Protein AF-A0AAV5BQ94-F1 (afdb_monomer)

Organism: NCBI:txid191504

Mean predicted aligned error: 10.49 Å

Radius of gyration: 22.06 Å; Cα contacts (8 Å, |Δi|>4): 270; chains: 1; bounding box: 49×46×62 Å

Foldseek 3Di:
DDDDVVVVVVVVVCVVVVVVCVVPPKDKWKKKWKWFQFPPPRAIATPDIGGPPDDCLVVVQVVLVVVLVVCVVCVVPDPDDSVPRDHGDSVVVVVVLVVVSVVCVPDDDDDDDDPVVVVVVRRHFDKAQLVPVVVLVVCLVCQQQKWKDFPDDDDDRIDGDPRSNVVSVCCVPPNVVVSVRIMITTDGHHDWDWDWDADPNDTDIDTDGDMDMDIDIDID

pLDDT: mean 77.03, std 14.94, range [36.28, 96.62]

Secondary structure (DSSP, 8-state):
-PPPHHHHHHHHHHHHHHHHHTTSS--EEEEEEEEEE-TTT--EEEEEEE-SS---HHHHHHHHHHHHHHHHHTTTT----GGGS----HHHHHHHHHHHHHHHTTS------SHHHHHHHTTBPPEE-TT-HHHHHHHHH-GGGEEEEES-SSSS--EEHHHHHHHHHHHHHH-TTTGGGEEEEEPP-PPPEEEEEEETTEEEEEEE---EEEEEEEE-

Nearest PDB structures (foldseek):
  5oes-assembly3_F  TM=7.779E-01  e=4.711E-17  Solanum tuberosum
  5oes-assembly1_A  TM=7.700E-01  e=1.443E-16  Solanum tuberosum
  3kak-assembly1_A  TM=6.779E-01  e=1.624E-16  Glycine max
  3kaj-assembly1_A  TM=6.962E-01  e=3.671E-14  Glycine max
  3kak-assembly1_B  TM=6.679E-01  e=4.073E-11  Glycine max

InterPro domains:
  IPR005615 Glutathione synthase [PF03917] (24-219)
  IPR005615 Glutathione synthase [PTHR11130] (108-220)
  IPR014709 Glutathione synthase, C-terminal, eukaryotic [G3DSA:3.30.1490.50] (127-191)

Sequence (220 aa):
MSFPKVYWDQALELAPLFNELVDRNTRLGLTRSDYMVDGTTDLLLQVELNTISTSSNGLACGISELHRILLRAHERDLDLDKASVVGNTAIAQHAEALATAWAEYNNQRFLENTTDVDKVRKCFAGLWSLEDDDILISAIESPELFVLKPQREGGGNNIYGDDLRKTLVRLHKDGRDERAAYILMQRIFPPASPCYLVREGTCTRHNAVSEFGIFGAYLR

Solvent-accessible surface area (backbone atoms only — not comparable to full-atom values): 12905 Å² total; per-residue (Å²): 133,80,83,60,64,72,59,53,53,53,51,60,68,45,49,63,56,54,60,59,46,71,76,42,80,74,46,78,43,53,30,28,40,29,28,34,47,23,58,86,76,74,41,61,28,46,76,50,72,40,70,63,87,58,72,59,40,60,56,50,29,52,51,36,52,50,52,48,50,51,51,63,76,36,50,93,80,42,100,63,67,80,78,76,62,63,88,54,58,51,43,58,52,50,51,47,49,52,51,48,45,62,58,41,78,75,54,91,82,80,89,86,78,74,76,58,56,65,61,55,60,72,25,58,49,59,73,43,64,64,83,42,62,70,60,46,49,51,39,50,76,48,19,76,55,34,34,39,35,49,89,68,84,73,88,89,67,68,34,49,32,71,60,30,24,55,49,49,57,48,36,70,76,77,26,72,84,59,38,78,51,39,38,41,30,55,49,77,57,48,65,66,42,84,42,77,49,75,54,96,91,43,78,46,81,46,73,44,66,72,75,50,71,46,74,45,70,49,74,61

Structure (mmCIF, N/CA/C/O backbone):
data_AF-A0AAV5BQ94-F1
#
_entry.id   AF-A0AAV5BQ94-F1
#
loop_
_atom_site.group_PDB
_atom_site.id
_atom_site.type_symbol
_atom_site.label_atom_id
_atom_site.label_alt_id
_atom_site.label_comp_id
_atom_site.label_asym_id
_atom_site.label_entity_id
_atom_site.label_seq_id
_atom_site.pdbx_PDB_ins_code
_atom_site.Cartn_x
_atom_site.Cartn_y
_atom_site.Cartn_z
_atom_site.occupancy
_atom_site.B_iso_or_equiv
_atom_site.auth_seq_id
_atom_site.auth_c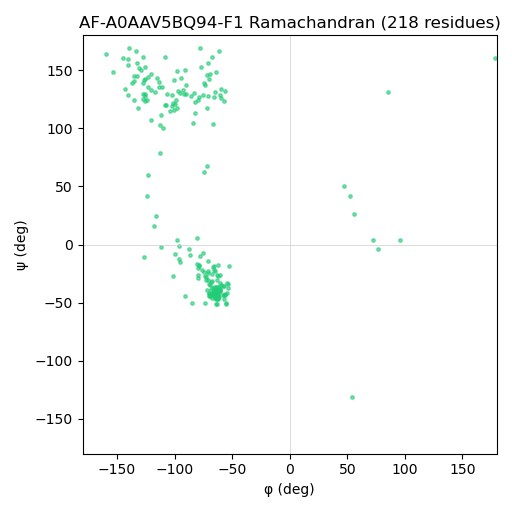omp_id
_atom_site.auth_asym_id
_atom_site.auth_atom_id
_atom_site.pdbx_PDB_model_num
ATOM 1 N N . MET A 1 1 ? 14.012 -23.328 18.266 1.00 46.44 1 MET A N 1
ATOM 2 C CA . MET A 1 1 ? 15.179 -22.689 18.914 1.00 46.44 1 MET A CA 1
ATOM 3 C C . MET A 1 1 ? 14.660 -21.556 19.778 1.00 46.44 1 MET A C 1
ATOM 5 O O . MET A 1 1 ? 13.896 -20.750 19.266 1.00 46.44 1 MET A O 1
ATOM 9 N N . SER A 1 2 ? 14.984 -21.532 21.072 1.00 51.66 2 SER A N 1
ATOM 10 C CA . SER A 1 2 ? 14.611 -20.423 21.958 1.00 51.66 2 SER A CA 1
ATOM 11 C C . SER A 1 2 ? 15.488 -19.210 21.668 1.00 51.66 2 SER A C 1
ATOM 13 O O . SER A 1 2 ? 16.697 -19.362 21.487 1.00 51.66 2 SER A O 1
ATOM 15 N N . PHE A 1 3 ? 14.898 -18.017 21.652 1.00 50.44 3 PHE A N 1
ATOM 16 C CA . PHE A 1 3 ? 15.658 -16.775 21.545 1.00 50.44 3 PHE A CA 1
ATOM 17 C C . PHE A 1 3 ? 16.630 -16.659 22.741 1.00 50.44 3 PHE A C 1
ATOM 19 O O . PHE A 1 3 ? 16.185 -16.836 23.881 1.00 50.44 3 PHE A O 1
ATOM 26 N N . PRO A 1 4 ? 17.943 -16.449 22.524 1.00 79.19 4 PRO A N 1
ATOM 27 C CA . PRO A 1 4 ? 18.927 -16.466 23.604 1.00 79.19 4 PRO A CA 1
ATOM 28 C C . PRO A 1 4 ? 18.645 -15.417 24.686 1.00 79.19 4 PRO A C 1
ATOM 30 O O . PRO A 1 4 ? 18.421 -14.247 24.384 1.00 79.19 4 PRO A O 1
ATOM 33 N N . LYS A 1 5 ? 18.716 -15.832 25.959 1.00 67.31 5 LYS A N 1
ATOM 34 C CA . LYS A 1 5 ? 18.421 -14.985 27.130 1.00 67.31 5 LYS A CA 1
ATOM 35 C C . LYS A 1 5 ? 19.239 -13.687 27.159 1.00 67.31 5 LYS A C 1
ATOM 37 O O . LYS A 1 5 ? 18.711 -12.658 27.550 1.00 67.31 5 LYS A O 1
ATOM 42 N N . VAL A 1 6 ? 20.478 -13.713 26.667 1.00 64.69 6 VAL A N 1
ATOM 43 C CA . VAL A 1 6 ? 21.354 -12.529 26.605 1.00 64.69 6 VAL A CA 1
ATOM 44 C C . VAL A 1 6 ? 20.737 -11.363 25.823 1.00 64.69 6 VAL A C 1
ATOM 46 O O . VAL A 1 6 ? 20.894 -10.214 26.215 1.00 64.69 6 VAL A O 1
ATOM 49 N N . TYR A 1 7 ? 19.982 -11.644 24.759 1.00 55.34 7 TYR A N 1
ATOM 50 C CA . TYR A 1 7 ? 19.318 -10.604 23.972 1.00 55.34 7 TYR A CA 1
ATOM 51 C C . TYR A 1 7 ? 18.026 -10.114 24.637 1.00 55.34 7 TYR A C 1
ATOM 53 O O . TYR A 1 7 ? 17.661 -8.952 24.481 1.00 55.34 7 TYR A O 1
ATOM 61 N N . TRP A 1 8 ? 17.354 -10.973 25.415 1.00 60.31 8 TRP A N 1
ATOM 62 C CA . TRP A 1 8 ? 16.240 -10.556 26.271 1.00 60.31 8 TRP A CA 1
ATOM 63 C C . TRP A 1 8 ? 16.708 -9.632 27.393 1.00 60.31 8 TRP A C 1
ATOM 65 O O . TRP A 1 8 ? 16.081 -8.606 27.629 1.00 60.31 8 TRP A O 1
ATOM 75 N N . ASP A 1 9 ? 17.825 -9.967 28.037 1.00 63.78 9 ASP A N 1
ATOM 76 C CA . ASP A 1 9 ? 18.407 -9.166 29.115 1.00 63.78 9 ASP A CA 1
ATOM 77 C C . ASP A 1 9 ? 18.808 -7.771 28.596 1.00 63.78 9 ASP A C 1
ATOM 79 O O . ASP A 1 9 ? 18.441 -6.763 29.192 1.00 63.78 9 ASP A O 1
ATOM 83 N N . GLN A 1 10 ? 19.425 -7.699 27.410 1.00 57.62 10 GLN A N 1
ATOM 84 C CA . GLN A 1 10 ? 19.737 -6.429 26.740 1.00 57.62 10 GLN A CA 1
ATOM 85 C C . GLN A 1 10 ? 18.486 -5.606 26.392 1.00 57.62 10 GLN A C 1
ATOM 87 O O . GLN A 1 10 ? 18.463 -4.396 26.604 1.00 57.62 10 GLN A O 1
ATOM 92 N N . ALA A 1 11 ? 17.428 -6.234 25.869 1.00 52.44 11 ALA A N 1
ATOM 93 C CA . ALA A 1 11 ? 16.186 -5.527 25.550 1.00 52.44 11 ALA A CA 1
ATOM 94 C C . ALA A 1 11 ? 15.502 -4.959 26.809 1.00 52.44 11 ALA A C 1
ATOM 96 O O . ALA A 1 11 ? 14.957 -3.855 26.771 1.00 52.44 11 ALA A O 1
ATOM 97 N N . LEU A 1 12 ? 15.562 -5.689 27.929 1.00 65.75 12 LEU A N 1
ATOM 98 C CA . LEU A 1 12 ? 15.016 -5.260 29.218 1.00 65.75 12 LEU A CA 1
ATOM 99 C C . LEU A 1 12 ? 15.816 -4.109 29.846 1.00 65.75 12 LEU A C 1
ATOM 101 O O . LEU A 1 12 ? 15.212 -3.237 30.464 1.00 65.75 12 LEU A O 1
ATOM 105 N N . GLU A 1 13 ? 17.136 -4.063 29.656 1.00 68.06 13 GLU A N 1
ATOM 106 C CA . GLU A 1 13 ? 17.983 -2.936 30.084 1.00 68.06 13 GLU A CA 1
ATOM 107 C C . GLU A 1 13 ? 17.714 -1.655 29.278 1.00 68.06 13 GLU A C 1
ATOM 109 O O . GLU A 1 13 ? 17.788 -0.551 29.817 1.00 68.06 13 GLU A O 1
ATOM 114 N N . LEU A 1 14 ? 17.357 -1.787 27.996 1.00 51.53 14 LEU A N 1
ATOM 115 C CA . LEU A 1 14 ? 17.031 -0.651 27.131 1.00 51.53 14 LEU A CA 1
ATOM 116 C C . LEU A 1 14 ? 15.608 -0.115 27.347 1.00 51.53 14 LEU A C 1
ATOM 118 O O . LEU A 1 14 ? 15.356 1.060 27.087 1.00 51.53 14 LEU A O 1
ATOM 122 N N . ALA A 1 15 ? 14.672 -0.944 27.815 1.00 51.75 15 ALA A N 1
ATOM 123 C CA . ALA A 1 15 ? 13.259 -0.575 27.923 1.00 51.75 15 ALA A CA 1
ATOM 124 C C . ALA A 1 15 ? 12.990 0.683 28.790 1.00 51.75 15 ALA A C 1
ATOM 126 O O . ALA A 1 15 ? 12.230 1.544 28.340 1.00 51.75 15 ALA A O 1
ATOM 127 N N . PRO A 1 16 ? 13.620 0.880 29.969 1.00 51.12 16 PRO A N 1
ATOM 128 C CA . PRO A 1 16 ? 13.473 2.115 30.745 1.00 51.12 16 PRO A CA 1
ATOM 129 C C . PRO A 1 16 ? 14.054 3.348 30.039 1.00 51.12 16 PRO A C 1
ATOM 131 O O . PRO A 1 16 ? 13.455 4.418 30.095 1.00 51.12 16 PRO A O 1
ATOM 134 N N . LEU A 1 17 ? 15.170 3.195 29.313 1.00 52.44 17 LEU A N 1
ATOM 135 C CA . LEU A 1 17 ? 15.789 4.277 28.536 1.00 52.44 17 LEU A CA 1
ATOM 136 C C . LEU A 1 17 ? 14.909 4.692 27.352 1.00 52.44 17 LEU A C 1
ATOM 138 O O . LEU A 1 17 ? 14.798 5.878 27.056 1.00 52.44 17 LEU A O 1
ATOM 142 N N . PHE A 1 18 ? 14.233 3.739 26.704 1.00 44.38 18 PHE A N 1
ATOM 143 C CA . PHE A 1 18 ? 13.222 4.038 25.688 1.00 44.38 18 PHE A CA 1
ATOM 144 C C . PHE A 1 18 ? 12.027 4.803 26.267 1.00 44.38 18 PHE A C 1
ATOM 146 O O . PHE A 1 18 ? 11.530 5.711 25.607 1.00 44.38 18 PHE A O 1
ATOM 153 N N . ASN A 1 19 ? 11.610 4.507 27.501 1.00 42.94 19 ASN A N 1
ATOM 154 C CA . ASN A 1 19 ? 10.544 5.253 28.175 1.00 42.94 19 ASN A CA 1
ATOM 155 C C . ASN A 1 19 ? 10.970 6.689 28.541 1.00 42.94 19 ASN A C 1
ATOM 157 O O . ASN A 1 19 ? 10.154 7.599 28.432 1.00 42.94 19 ASN A O 1
ATOM 161 N N . GLU A 1 20 ? 12.237 6.922 28.900 1.00 41.81 20 GLU A N 1
ATOM 162 C CA . GLU A 1 20 ? 12.797 8.276 29.084 1.00 41.81 20 GLU A CA 1
ATOM 163 C C . GLU A 1 20 ? 13.029 9.014 27.748 1.00 41.81 20 GLU A C 1
ATOM 165 O O . GLU A 1 20 ? 12.959 10.242 27.687 1.00 41.81 20 GLU A O 1
ATOM 170 N N . LEU A 1 21 ? 13.263 8.286 26.649 1.00 43.44 21 LEU A N 1
ATOM 171 C CA . LEU A 1 21 ? 13.358 8.841 25.292 1.00 43.44 21 LEU A CA 1
ATOM 172 C C . LEU A 1 21 ? 12.004 9.321 24.746 1.00 43.44 21 LEU A C 1
ATOM 174 O O . LEU A 1 21 ? 11.997 10.217 23.907 1.00 43.44 21 LEU A O 1
ATOM 178 N N . VAL A 1 22 ? 10.869 8.800 25.234 1.00 47.44 22 VAL A N 1
ATOM 179 C CA . VAL A 1 22 ? 9.521 9.308 24.883 1.00 47.44 22 VAL A CA 1
ATOM 180 C C . VAL A 1 22 ? 9.345 10.781 25.286 1.00 47.44 22 VAL A C 1
ATOM 182 O O . VAL A 1 22 ? 8.581 11.501 24.634 1.00 47.44 22 VAL A O 1
ATOM 185 N N . ASP A 1 23 ? 10.088 11.232 26.303 1.00 47.28 23 ASP A N 1
ATOM 186 C CA . ASP A 1 23 ? 10.104 12.613 26.804 1.00 47.28 23 ASP A CA 1
ATOM 187 C C . ASP A 1 23 ? 11.102 13.518 26.043 1.00 47.28 23 ASP A C 1
ATOM 189 O O . ASP A 1 23 ? 11.103 14.741 26.192 1.00 47.28 23 ASP A O 1
ATOM 193 N N . ARG A 1 24 ? 11.951 12.943 25.172 1.00 53.41 24 ARG A N 1
ATOM 194 C CA . ARG A 1 24 ? 12.828 13.705 24.270 1.00 53.41 24 ARG A CA 1
ATOM 195 C C . ARG A 1 24 ? 12.100 13.963 22.958 1.00 53.41 24 ARG A C 1
ATOM 197 O O . ARG A 1 24 ? 11.552 13.060 22.337 1.00 53.41 24 ARG A O 1
ATOM 204 N N . ASN A 1 25 ? 12.093 15.225 22.536 1.00 62.34 25 ASN A N 1
ATOM 205 C CA . ASN A 1 25 ? 11.216 15.659 21.456 1.00 62.34 25 ASN A CA 1
ATOM 206 C C . ASN A 1 25 ? 11.491 14.953 20.108 1.00 62.34 25 ASN A C 1
ATOM 208 O O . ASN A 1 25 ? 10.537 14.801 19.351 1.00 62.34 25 ASN A O 1
ATOM 212 N N . THR A 1 26 ? 12.713 14.473 19.824 1.00 62.41 26 THR A N 1
ATOM 213 C CA . THR A 1 26 ? 13.100 13.925 18.508 1.00 62.41 26 THR A CA 1
ATOM 214 C C . THR A 1 26 ? 12.478 12.548 18.197 1.00 62.41 26 THR A C 1
ATOM 216 O O . THR A 1 26 ? 12.766 11.552 18.859 1.00 62.41 26 THR A O 1
ATOM 219 N N . ARG A 1 27 ? 11.659 12.460 17.146 1.00 74.31 27 ARG A N 1
ATOM 220 C CA . ARG A 1 27 ? 10.931 11.285 16.648 1.00 74.31 27 ARG A CA 1
ATOM 221 C C . ARG A 1 27 ? 11.140 11.155 15.139 1.00 74.31 27 ARG A C 1
ATOM 223 O O . ARG A 1 27 ? 10.692 12.004 14.369 1.00 74.31 27 ARG A O 1
ATOM 230 N N . LEU A 1 28 ? 11.751 10.050 14.717 1.00 72.00 28 LEU A N 1
ATOM 231 C CA . LEU A 1 28 ? 11.814 9.633 13.315 1.00 72.00 28 LEU A CA 1
ATOM 232 C C . LEU A 1 28 ? 10.640 8.697 13.004 1.00 72.00 28 LEU A C 1
ATOM 234 O O . LEU A 1 28 ? 10.406 7.736 13.735 1.00 72.00 28 LEU A O 1
ATOM 238 N N . GLY A 1 29 ? 9.948 8.936 11.896 1.00 79.00 29 GLY A N 1
ATOM 239 C CA . GLY A 1 29 ? 9.031 7.976 11.295 1.00 79.00 29 GLY A CA 1
ATOM 240 C C . GLY A 1 29 ? 9.386 7.726 9.838 1.00 79.00 29 GLY A C 1
ATOM 241 O O . GLY A 1 29 ? 9.508 8.664 9.054 1.00 79.00 29 GLY A O 1
ATOM 242 N N . LEU A 1 30 ? 9.528 6.451 9.484 1.00 75.94 30 LEU A N 1
ATOM 243 C CA . LEU A 1 30 ? 9.645 5.981 8.106 1.00 75.94 30 LEU A CA 1
ATOM 244 C C . LEU A 1 30 ? 8.361 5.230 7.766 1.00 75.94 30 LEU A C 1
ATOM 246 O O . LEU A 1 30 ? 8.171 4.086 8.184 1.00 75.94 30 LEU A O 1
ATOM 250 N N . THR A 1 31 ? 7.461 5.892 7.056 1.00 85.00 31 THR A N 1
ATOM 251 C CA . THR A 1 31 ? 6.109 5.411 6.790 1.00 85.00 31 THR A CA 1
ATOM 252 C C . THR A 1 31 ? 5.940 4.993 5.335 1.00 85.00 31 THR A C 1
ATOM 254 O O . THR A 1 31 ? 6.723 5.351 4.452 1.00 85.00 31 THR A O 1
ATOM 257 N N . ARG A 1 32 ? 4.903 4.204 5.073 1.00 85.56 32 ARG A N 1
ATOM 258 C CA . ARG A 1 32 ? 4.397 3.964 3.728 1.00 85.56 32 ARG A CA 1
ATOM 259 C C . ARG A 1 32 ? 2.888 4.066 3.789 1.00 85.56 32 ARG A C 1
ATOM 261 O O . ARG A 1 32 ? 2.263 3.424 4.623 1.00 85.56 32 ARG A O 1
ATOM 268 N N . SER A 1 33 ? 2.326 4.937 2.972 1.00 84.44 33 SER A N 1
ATOM 269 C CA . SER A 1 33 ? 0.886 5.054 2.830 1.00 84.44 33 SER A CA 1
ATOM 270 C C . SER A 1 33 ? 0.487 4.365 1.543 1.00 84.44 33 SER A C 1
ATOM 272 O O . SER A 1 33 ? 0.929 4.788 0.475 1.00 84.44 33 SER A O 1
ATOM 274 N N . ASP A 1 34 ? -0.343 3.341 1.654 1.00 85.88 34 ASP A N 1
ATOM 275 C CA . ASP A 1 34 ? -0.759 2.523 0.526 1.00 85.88 34 ASP A CA 1
ATOM 276 C C . ASP A 1 34 ? -2.154 2.940 0.062 1.00 85.88 34 ASP A C 1
ATOM 278 O O . ASP A 1 34 ? -3.008 3.320 0.868 1.00 85.88 34 ASP A O 1
ATOM 282 N N . TYR A 1 35 ? -2.368 2.934 -1.252 1.00 87.31 35 TYR A N 1
ATOM 283 C CA . TYR A 1 35 ? -3.577 3.456 -1.874 1.00 87.31 35 TYR A CA 1
ATOM 284 C C . TYR A 1 35 ? -4.052 2.597 -3.046 1.00 87.31 35 TYR A C 1
ATOM 286 O O . TYR A 1 35 ? -3.264 1.968 -3.756 1.00 87.31 35 TYR A O 1
ATOM 294 N N . MET A 1 36 ? -5.355 2.669 -3.306 1.00 89.25 36 MET A N 1
ATOM 295 C CA . MET A 1 36 ? -6.001 2.165 -4.513 1.00 89.25 36 MET A CA 1
ATOM 296 C C . MET A 1 36 ? -6.881 3.255 -5.125 1.00 89.25 36 MET A C 1
ATOM 298 O O . MET A 1 36 ? -7.436 4.093 -4.416 1.00 89.25 36 MET A O 1
ATOM 302 N N . VAL A 1 37 ? -7.031 3.226 -6.448 1.00 86.56 37 VAL A N 1
ATOM 303 C CA . VAL A 1 37 ? -8.039 4.038 -7.143 1.00 86.56 37 VAL A CA 1
ATOM 304 C C . VAL A 1 37 ? -9.348 3.265 -7.148 1.00 86.56 37 VAL A C 1
ATOM 306 O O . VAL A 1 37 ? -9.359 2.106 -7.553 1.00 86.56 37 VAL A O 1
ATOM 309 N N . ASP A 1 38 ? -10.441 3.878 -6.710 1.00 85.31 38 ASP A N 1
ATOM 310 C CA . ASP A 1 38 ? -11.769 3.280 -6.817 1.00 85.31 38 ASP A CA 1
ATOM 311 C C . ASP A 1 38 ? -12.332 3.448 -8.234 1.00 85.31 38 ASP A C 1
ATOM 313 O O . ASP A 1 38 ? -12.460 4.562 -8.734 1.00 85.31 38 ASP A O 1
ATOM 317 N N . GLY A 1 39 ? -12.705 2.346 -8.887 1.00 84.44 39 GLY A N 1
ATOM 318 C CA . GLY A 1 39 ? -13.126 2.361 -10.289 1.00 84.44 39 GLY A CA 1
ATOM 319 C C . GLY A 1 39 ? -14.488 3.009 -10.550 1.00 84.44 39 GLY A C 1
ATOM 320 O O . GLY A 1 39 ? -14.801 3.296 -11.702 1.00 84.44 39 GLY A O 1
ATOM 321 N N . THR A 1 40 ? -15.303 3.232 -9.514 1.00 87.00 40 THR A N 1
ATOM 322 C CA . THR A 1 40 ? -16.622 3.871 -9.663 1.00 87.00 40 THR A CA 1
ATOM 323 C C . THR A 1 40 ? -16.524 5.379 -9.490 1.00 87.00 40 THR A C 1
ATOM 325 O O . THR A 1 40 ? -17.137 6.136 -10.239 1.00 87.00 40 THR A O 1
ATOM 328 N N . THR A 1 41 ? -15.775 5.814 -8.480 1.00 83.25 41 THR A N 1
ATOM 329 C CA . THR A 1 41 ? -15.673 7.226 -8.095 1.00 83.25 41 THR A CA 1
ATOM 330 C C . THR A 1 41 ? -14.459 7.934 -8.690 1.00 83.25 41 THR A C 1
ATOM 332 O O . THR A 1 41 ? -14.404 9.159 -8.635 1.00 83.25 41 THR A O 1
ATOM 335 N N . ASP A 1 42 ? -13.504 7.183 -9.250 1.00 82.25 42 ASP A N 1
ATOM 336 C CA . ASP A 1 42 ? -12.201 7.674 -9.722 1.00 82.25 42 ASP A CA 1
ATOM 337 C C . ASP A 1 42 ? -11.408 8.405 -8.620 1.00 82.25 42 ASP A C 1
ATOM 339 O O . ASP A 1 42 ? -10.589 9.292 -8.864 1.00 82.25 42 ASP A O 1
ATOM 343 N N . LEU A 1 43 ? -11.677 8.045 -7.360 1.00 81.44 43 LEU A N 1
ATOM 344 C CA . LEU A 1 43 ? -11.019 8.624 -6.199 1.00 81.44 43 LEU A CA 1
ATOM 345 C C . LEU A 1 43 ? -9.825 7.787 -5.774 1.00 81.44 43 LEU A C 1
ATOM 347 O O . LEU A 1 43 ? -9.860 6.555 -5.770 1.00 81.44 43 LEU A O 1
ATOM 351 N N . LEU A 1 44 ? -8.784 8.488 -5.334 1.00 79.81 44 LEU A N 1
ATOM 352 C CA . LEU A 1 44 ? -7.648 7.876 -4.680 1.00 79.81 44 LEU A CA 1
ATOM 353 C C . LEU A 1 44 ? -7.950 7.646 -3.198 1.00 79.81 44 LEU A C 1
ATOM 355 O O . LEU A 1 44 ? -8.052 8.606 -2.435 1.00 79.81 44 LEU A O 1
ATOM 359 N N . LEU A 1 45 ? -8.046 6.384 -2.790 1.00 75.56 45 LEU A N 1
ATOM 360 C CA . LEU A 1 45 ? -8.417 6.002 -1.434 1.00 75.56 45 LEU A CA 1
ATOM 361 C C . LEU A 1 45 ? -7.277 5.246 -0.747 1.00 75.56 45 LEU A C 1
ATOM 363 O O . LEU A 1 45 ? -6.689 4.318 -1.302 1.00 75.56 45 LEU A O 1
ATOM 367 N N . GLN A 1 46 ? -6.961 5.662 0.475 1.00 81.88 46 GLN A N 1
ATOM 368 C CA . GLN A 1 46 ? -5.942 5.061 1.322 1.00 81.88 46 GLN A CA 1
ATOM 369 C C . GLN A 1 46 ? -6.427 3.697 1.811 1.00 81.88 46 GLN A C 1
ATOM 371 O O . GLN A 1 46 ? -7.517 3.576 2.371 1.00 81.88 46 GLN A O 1
ATOM 376 N N . VAL A 1 47 ? -5.595 2.679 1.607 1.00 84.69 47 VAL A N 1
ATOM 377 C CA . VAL A 1 47 ? -5.810 1.307 2.069 1.00 84.69 47 VAL A CA 1
ATOM 378 C C . VAL A 1 47 ? -5.318 1.148 3.499 1.00 84.69 47 VAL A C 1
ATOM 380 O O . VAL A 1 47 ? -6.036 0.614 4.350 1.00 84.69 47 VAL A O 1
ATOM 383 N N . GLU A 1 48 ? -4.089 1.590 3.751 1.00 84.25 48 GLU A N 1
ATOM 384 C CA . GLU A 1 48 ? -3.437 1.529 5.053 1.00 84.25 48 GLU A CA 1
ATOM 385 C C . GLU A 1 48 ? -2.280 2.527 5.160 1.00 84.25 48 GLU A C 1
ATOM 387 O O . GLU A 1 48 ? -1.784 3.067 4.168 1.00 84.25 48 GLU A O 1
ATOM 392 N N . LEU A 1 49 ? -1.861 2.773 6.399 1.00 83.31 49 LEU A N 1
ATOM 393 C CA . LEU A 1 49 ? -0.656 3.520 6.719 1.00 83.31 49 LEU A CA 1
ATOM 394 C C . LEU A 1 49 ? 0.266 2.616 7.532 1.00 83.31 49 LEU A C 1
ATOM 396 O O . LEU A 1 49 ? 0.028 2.384 8.715 1.00 83.31 49 LEU A O 1
ATOM 400 N N . ASN A 1 50 ? 1.344 2.147 6.917 1.00 82.50 50 ASN A N 1
ATOM 401 C CA . ASN A 1 50 ? 2.373 1.394 7.611 1.00 82.50 50 ASN A CA 1
ATOM 402 C C . ASN A 1 50 ? 3.323 2.369 8.315 1.00 82.50 50 ASN A C 1
ATOM 404 O O . ASN A 1 50 ? 3.958 3.217 7.678 1.00 82.50 50 ASN A O 1
ATOM 408 N N . THR A 1 51 ? 3.462 2.225 9.630 1.00 81.25 51 THR A N 1
ATOM 409 C CA . THR A 1 51 ? 4.365 3.049 10.454 1.00 81.25 51 THR A CA 1
ATOM 410 C C . THR A 1 51 ? 5.544 2.267 11.026 1.00 81.25 51 THR A C 1
ATOM 412 O O . THR A 1 51 ? 6.385 2.838 11.716 1.00 81.25 51 THR A O 1
ATOM 415 N N . ILE A 1 52 ? 5.613 0.961 10.761 1.00 78.56 52 ILE A N 1
ATOM 416 C CA . ILE A 1 52 ? 6.657 0.067 11.257 1.00 78.56 52 IL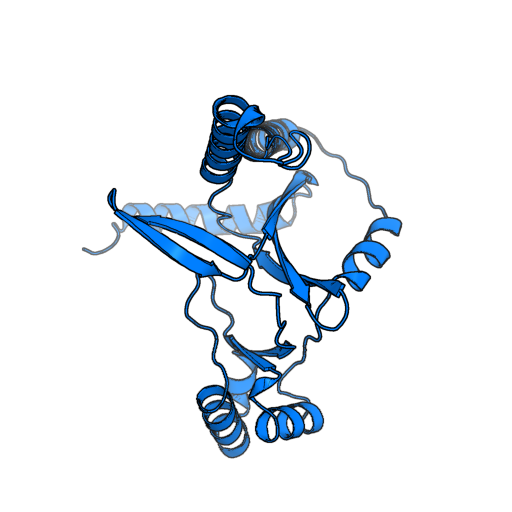E A CA 1
ATOM 417 C C . ILE A 1 52 ? 7.121 -0.875 10.145 1.00 78.56 52 ILE A C 1
ATOM 419 O O . ILE A 1 52 ? 6.312 -1.383 9.379 1.00 78.56 52 ILE A O 1
ATOM 423 N N . SER A 1 53 ? 8.436 -1.105 10.060 1.00 79.06 53 SER A N 1
ATOM 424 C CA . SER A 1 53 ? 9.060 -2.042 9.109 1.00 79.06 53 SER A CA 1
ATOM 425 C C . SER A 1 53 ? 8.547 -1.898 7.665 1.00 79.06 53 SER A C 1
ATOM 427 O O . SER A 1 53 ? 8.145 -2.861 7.011 1.00 79.06 53 SER A O 1
ATOM 429 N N . THR A 1 54 ? 8.546 -0.664 7.157 1.00 80.12 54 THR A N 1
ATOM 430 C CA . THR A 1 54 ? 8.043 -0.347 5.818 1.00 80.12 54 THR A CA 1
ATOM 431 C C . THR A 1 54 ? 8.928 -0.970 4.743 1.00 80.12 54 THR A C 1
ATOM 433 O O . THR A 1 54 ? 10.041 -0.529 4.458 1.00 80.12 54 THR A O 1
ATOM 436 N N . SER A 1 55 ? 8.436 -2.061 4.162 1.00 81.38 55 SER A N 1
ATOM 437 C CA . SER A 1 55 ? 9.193 -2.889 3.230 1.00 81.38 55 SER A CA 1
ATOM 438 C C . SER A 1 55 ? 9.279 -2.279 1.827 1.00 81.38 55 SER A C 1
ATOM 440 O O . SER A 1 55 ? 8.541 -1.364 1.458 1.00 81.38 55 SER A O 1
ATOM 442 N N . SER A 1 56 ? 10.146 -2.864 1.000 1.00 84.88 56 SER A N 1
ATOM 443 C CA . SER A 1 56 ? 10.166 -2.697 -0.461 1.00 84.88 56 SER A CA 1
ATOM 444 C C . SER A 1 56 ? 10.649 -1.353 -1.013 1.00 84.88 56 SER A C 1
ATOM 446 O O . SER A 1 56 ? 10.688 -1.216 -2.230 1.00 84.88 56 SER A O 1
ATOM 448 N N . ASN A 1 57 ? 11.102 -0.397 -0.199 1.00 76.81 57 ASN A N 1
ATOM 449 C CA . ASN A 1 57 ? 11.647 0.875 -0.706 1.00 76.81 57 ASN A CA 1
ATOM 450 C C . ASN A 1 57 ? 12.817 0.681 -1.700 1.00 76.81 57 ASN A C 1
ATOM 452 O O . ASN A 1 57 ? 12.834 1.305 -2.759 1.00 76.81 57 ASN A O 1
ATOM 456 N N . GLY A 1 58 ? 13.751 -0.234 -1.416 1.00 75.81 58 GLY A N 1
ATOM 457 C CA . GLY A 1 58 ? 14.856 -0.576 -2.320 1.00 75.81 58 GLY A CA 1
ATOM 458 C C . GLY A 1 58 ? 14.411 -1.317 -3.581 1.00 75.81 58 GLY A C 1
ATOM 459 O O . GLY A 1 58 ? 14.823 -0.967 -4.687 1.00 75.81 58 GLY A O 1
ATOM 460 N N . LEU A 1 59 ? 13.520 -2.302 -3.434 1.00 86.06 59 LEU A N 1
ATOM 461 C CA . LEU A 1 59 ? 12.975 -3.059 -4.567 1.00 86.06 59 LEU A CA 1
ATOM 462 C C . LEU A 1 59 ? 12.152 -2.162 -5.499 1.00 86.06 59 LEU A C 1
ATOM 464 O O . LEU A 1 59 ? 12.293 -2.261 -6.713 1.00 86.06 59 LEU A O 1
ATOM 468 N N . ALA A 1 60 ? 11.353 -1.244 -4.951 1.00 86.00 60 ALA A N 1
ATOM 469 C CA . ALA A 1 60 ? 10.542 -0.305 -5.719 1.00 86.00 60 ALA A CA 1
ATOM 470 C C . ALA A 1 60 ? 11.399 0.624 -6.595 1.00 86.00 60 ALA A C 1
ATOM 472 O O . ALA A 1 60 ? 11.024 0.909 -7.734 1.00 86.00 60 ALA A O 1
ATOM 473 N N . CYS A 1 61 ? 12.574 1.043 -6.106 1.00 84.25 61 CYS A N 1
ATOM 474 C CA . CYS A 1 61 ? 13.540 1.798 -6.907 1.00 84.25 61 CYS A CA 1
ATOM 475 C C . CYS A 1 61 ? 14.063 0.960 -8.088 1.00 84.25 61 CYS A C 1
ATOM 477 O O . CYS A 1 61 ? 14.083 1.434 -9.222 1.00 84.25 61 CYS A O 1
ATOM 479 N N . GLY A 1 62 ? 14.412 -0.308 -7.841 1.00 87.12 62 GLY A N 1
ATOM 480 C CA . GLY A 1 62 ? 14.859 -1.233 -8.887 1.00 87.12 62 GLY A CA 1
ATOM 481 C C . GLY A 1 62 ? 13.784 -1.546 -9.935 1.00 87.12 62 GLY A C 1
ATOM 482 O O . GLY A 1 62 ? 14.081 -1.563 -11.127 1.00 87.12 62 GLY A O 1
ATOM 483 N N . ILE A 1 63 ? 12.530 -1.742 -9.515 1.00 90.62 63 ILE A N 1
ATOM 484 C CA . ILE A 1 63 ? 11.397 -1.987 -10.423 1.00 90.62 63 ILE A CA 1
ATOM 485 C C . ILE A 1 63 ? 11.097 -0.759 -11.291 1.00 90.62 63 ILE A C 1
ATOM 487 O O . ILE A 1 63 ? 10.862 -0.911 -12.489 1.00 90.62 63 ILE A O 1
ATOM 491 N N . SER A 1 64 ? 11.150 0.453 -10.723 1.00 87.31 64 SER A N 1
ATOM 492 C CA . SER A 1 64 ? 11.010 1.691 -11.504 1.00 87.31 64 SER A CA 1
ATOM 493 C C . SER A 1 64 ? 12.065 1.759 -12.613 1.00 87.31 64 SER A C 1
ATOM 495 O O . SER A 1 64 ? 11.720 1.980 -13.776 1.00 87.31 64 SER A O 1
ATOM 497 N N . GLU A 1 65 ? 13.334 1.483 -12.297 1.00 91.06 65 GLU A N 1
ATOM 498 C CA . GLU A 1 65 ? 14.393 1.514 -13.309 1.00 91.06 65 GLU A CA 1
ATOM 499 C C . GLU A 1 65 ? 14.251 0.389 -14.342 1.00 91.06 65 GLU A C 1
ATOM 501 O O . GLU A 1 65 ? 14.411 0.638 -15.536 1.00 91.06 65 GLU A O 1
ATOM 506 N N . LEU A 1 66 ? 13.854 -0.819 -13.928 1.00 92.94 66 LEU A N 1
ATOM 507 C CA . LEU A 1 66 ? 13.545 -1.914 -14.851 1.00 92.94 66 LEU A CA 1
ATOM 508 C C . LEU A 1 66 ? 12.475 -1.503 -15.874 1.00 92.94 66 LEU A C 1
ATOM 510 O O . LEU A 1 66 ? 12.685 -1.662 -17.077 1.00 92.94 66 LEU A O 1
ATOM 514 N N . HIS A 1 67 ? 11.348 -0.943 -15.426 1.00 91.62 67 HIS A N 1
ATOM 515 C CA . HIS A 1 67 ? 10.290 -0.484 -16.330 1.00 91.62 67 HIS A CA 1
ATOM 516 C C . HIS A 1 67 ? 10.777 0.620 -17.274 1.00 91.62 67 HIS A C 1
ATOM 518 O O . HIS A 1 67 ? 10.470 0.593 -18.464 1.00 91.62 67 HIS A O 1
ATOM 524 N N . ARG A 1 68 ? 11.594 1.559 -16.783 1.00 89.25 68 ARG A N 1
ATOM 525 C CA . ARG A 1 68 ? 12.181 2.623 -17.613 1.00 89.25 68 ARG A CA 1
ATOM 526 C C . ARG A 1 68 ? 13.127 2.067 -18.675 1.00 89.25 68 ARG A C 1
ATOM 528 O O . ARG A 1 68 ? 13.115 2.554 -19.805 1.00 89.25 68 ARG A O 1
ATOM 535 N N . ILE A 1 69 ? 13.920 1.049 -18.345 1.00 91.81 69 ILE A N 1
ATOM 536 C CA . ILE A 1 69 ? 14.788 0.355 -19.305 1.00 91.81 69 ILE A CA 1
ATOM 537 C C . ILE A 1 69 ? 13.946 -0.343 -20.375 1.00 91.81 69 ILE A C 1
ATOM 539 O O . ILE A 1 69 ? 14.225 -0.167 -21.559 1.00 91.81 69 ILE A O 1
ATOM 543 N N . LEU A 1 70 ? 12.900 -1.077 -19.985 1.00 91.12 70 LEU A N 1
ATOM 544 C CA . LEU A 1 70 ? 12.018 -1.774 -20.927 1.00 91.12 70 LEU A CA 1
ATOM 545 C C . LEU A 1 70 ? 11.310 -0.801 -21.879 1.00 91.12 70 LEU A C 1
ATOM 547 O O . LEU A 1 70 ? 11.325 -1.019 -23.089 1.00 91.12 70 LEU A O 1
ATOM 551 N N . LEU A 1 71 ? 10.767 0.305 -21.359 1.00 89.50 71 LEU A N 1
ATOM 552 C CA . LEU A 1 71 ? 10.138 1.349 -22.177 1.00 89.50 71 LEU A CA 1
ATOM 553 C C . LEU A 1 71 ? 11.118 1.976 -23.174 1.00 89.50 71 LEU A C 1
ATOM 555 O O . LEU A 1 71 ? 10.754 2.242 -24.314 1.00 89.50 71 LEU A O 1
ATOM 559 N N . ARG A 1 72 ? 12.375 2.196 -22.773 1.00 88.25 72 ARG A N 1
ATOM 560 C CA . ARG A 1 72 ? 13.411 2.716 -23.680 1.00 88.25 72 ARG A CA 1
ATOM 561 C C . ARG A 1 72 ? 13.818 1.697 -24.740 1.00 88.25 72 ARG A C 1
ATOM 563 O O . ARG A 1 72 ? 14.011 2.075 -25.889 1.00 88.25 72 ARG A O 1
ATOM 570 N N . ALA A 1 73 ? 13.973 0.431 -24.359 1.00 90.06 73 ALA A N 1
ATOM 571 C CA . ALA A 1 73 ? 14.398 -0.633 -25.265 1.00 90.06 73 ALA A CA 1
ATOM 572 C C . ALA A 1 73 ? 13.347 -0.941 -26.343 1.00 90.06 73 ALA A C 1
ATOM 574 O O . ALA A 1 73 ? 13.712 -1.284 -27.464 1.00 90.06 73 ALA A O 1
ATOM 575 N N . HIS A 1 74 ? 12.065 -0.773 -26.011 1.00 89.50 74 HIS A N 1
ATOM 576 C CA . HIS A 1 74 ? 10.931 -1.115 -26.870 1.00 89.50 74 HIS A CA 1
ATOM 577 C C . HIS A 1 74 ? 10.088 0.099 -27.276 1.00 89.50 74 HIS A C 1
ATOM 579 O O . HIS A 1 74 ? 8.924 -0.050 -27.623 1.00 89.50 74 HIS A O 1
ATOM 585 N N . GLU A 1 75 ? 10.663 1.303 -27.272 1.00 80.81 75 GLU A N 1
ATOM 586 C CA . GLU A 1 75 ? 9.954 2.553 -27.595 1.00 80.81 75 GLU A CA 1
ATOM 587 C C . GLU A 1 75 ? 9.232 2.513 -28.951 1.00 80.81 75 GLU A C 1
ATOM 589 O O . GLU A 1 75 ? 8.185 3.124 -29.122 1.00 80.81 75 GLU A O 1
ATOM 594 N N . ARG A 1 76 ? 9.802 1.814 -29.937 1.00 83.62 76 ARG A N 1
ATOM 595 C CA . ARG A 1 76 ? 9.209 1.704 -31.280 1.00 83.62 76 ARG A CA 1
ATOM 596 C C . ARG A 1 76 ? 8.087 0.670 -31.357 1.00 83.62 76 ARG A C 1
ATOM 598 O O . ARG A 1 76 ? 7.300 0.718 -32.296 1.00 83.62 76 ARG A O 1
ATOM 605 N N . ASP A 1 77 ? 8.051 -0.253 -30.400 1.00 88.19 77 ASP A N 1
ATOM 606 C CA . ASP A 1 77 ? 7.126 -1.387 -30.368 1.00 88.19 77 ASP A CA 1
ATOM 607 C C . ASP A 1 77 ? 5.962 -1.138 -29.396 1.00 88.19 77 ASP A C 1
ATOM 609 O O . ASP A 1 77 ? 4.875 -1.692 -29.559 1.00 88.19 77 ASP A O 1
ATOM 613 N N . LEU A 1 78 ? 6.197 -0.317 -28.369 1.00 79.31 78 LEU A N 1
ATOM 614 C CA . LEU A 1 78 ? 5.252 0.035 -27.320 1.00 79.31 78 LEU A CA 1
ATOM 615 C C . LEU A 1 78 ? 4.873 1.509 -27.473 1.00 79.31 78 LEU A C 1
ATOM 617 O O . LEU A 1 78 ? 5.689 2.389 -27.215 1.00 79.31 78 LEU A O 1
ATOM 621 N N . ASP A 1 79 ? 3.622 1.774 -27.846 1.00 83.00 79 ASP A N 1
ATOM 622 C CA . ASP A 1 79 ? 3.035 3.122 -27.896 1.00 83.00 79 ASP A CA 1
ATOM 623 C C . ASP A 1 79 ? 2.738 3.636 -26.473 1.00 83.00 79 ASP A C 1
ATOM 625 O O . ASP A 1 79 ? 1.592 3.790 -26.054 1.00 83.00 79 ASP A O 1
ATOM 629 N N . LEU A 1 80 ? 3.794 3.779 -25.670 1.00 81.88 80 LEU A N 1
ATOM 630 C CA . LEU A 1 80 ? 3.735 4.158 -24.263 1.00 81.88 80 LEU A CA 1
ATOM 631 C C . LEU A 1 80 ? 4.572 5.414 -24.019 1.00 81.88 80 LEU A C 1
ATOM 633 O O . LEU A 1 80 ? 5.721 5.519 -24.451 1.00 81.88 80 LEU A O 1
ATOM 637 N N . ASP A 1 81 ? 4.012 6.355 -23.260 1.00 78.88 81 ASP A N 1
ATOM 638 C CA . ASP A 1 81 ? 4.716 7.574 -22.874 1.00 78.88 81 ASP A CA 1
ATOM 639 C C . ASP A 1 81 ? 5.897 7.252 -21.945 1.00 78.88 81 ASP A C 1
ATOM 641 O O . ASP A 1 81 ? 5.741 6.639 -20.889 1.00 78.88 81 ASP A O 1
ATOM 645 N N . LYS A 1 82 ? 7.096 7.721 -22.289 1.00 73.19 82 LYS A N 1
ATOM 646 C CA . LYS A 1 82 ? 8.302 7.571 -21.461 1.00 73.19 82 LYS A CA 1
ATOM 647 C C . LYS A 1 82 ? 8.206 8.279 -20.114 1.00 73.19 82 LYS A C 1
ATOM 649 O O . LYS A 1 82 ? 8.909 7.891 -19.179 1.00 73.19 82 LYS A O 1
ATOM 654 N N . ALA A 1 83 ? 7.390 9.326 -20.016 1.00 75.62 83 ALA A N 1
ATOM 655 C CA . ALA A 1 83 ? 7.153 10.039 -18.769 1.00 75.62 83 ALA A CA 1
ATOM 656 C C . ALA A 1 83 ? 6.182 9.296 -17.834 1.00 75.62 83 ALA A C 1
ATOM 658 O O . ALA A 1 83 ? 6.099 9.653 -16.660 1.00 75.62 83 ALA A O 1
ATOM 659 N N . SER A 1 84 ? 5.520 8.229 -18.306 1.00 76.75 84 SER A N 1
ATOM 660 C CA . SER A 1 84 ? 4.547 7.457 -17.517 1.00 76.75 84 SER A CA 1
ATOM 661 C C . SER A 1 84 ? 5.155 6.723 -16.318 1.00 76.75 84 SER A C 1
ATOM 663 O O . SER A 1 84 ? 4.451 6.446 -15.349 1.00 76.75 84 SER A O 1
ATOM 665 N N . VAL A 1 85 ? 6.464 6.438 -16.343 1.00 81.81 85 VAL A N 1
ATOM 666 C CA . VAL A 1 85 ? 7.185 5.823 -15.219 1.00 81.81 85 VAL A CA 1
ATOM 667 C C . VAL A 1 85 ? 8.172 6.818 -14.623 1.00 81.81 85 VAL A C 1
ATOM 669 O O . VAL A 1 85 ? 9.273 7.048 -15.144 1.00 81.81 85 VAL A O 1
ATOM 672 N N . VAL A 1 86 ? 7.781 7.388 -13.486 1.00 80.69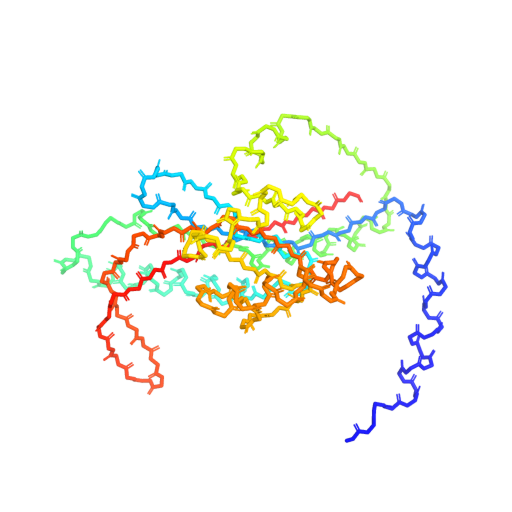 86 VAL A N 1
ATOM 673 C CA . VAL A 1 86 ? 8.612 8.311 -12.711 1.00 80.69 86 VAL A CA 1
ATOM 674 C C . VAL A 1 86 ? 9.766 7.579 -12.026 1.00 80.69 86 VAL A C 1
ATOM 676 O O . VAL A 1 86 ? 9.647 6.418 -11.623 1.00 80.69 86 VAL A O 1
ATOM 679 N N . GLY A 1 87 ? 10.904 8.266 -11.907 1.00 80.12 87 GLY A N 1
ATOM 680 C CA . GLY A 1 87 ? 12.032 7.774 -11.120 1.00 80.12 87 GLY A CA 1
ATOM 681 C C . GLY A 1 87 ? 11.659 7.675 -9.641 1.00 80.12 87 GLY A C 1
ATOM 682 O O . GLY A 1 87 ? 10.858 8.466 -9.147 1.00 80.12 87 GLY A O 1
ATOM 683 N N . ASN A 1 88 ? 12.243 6.707 -8.941 1.00 82.62 88 ASN A N 1
ATOM 684 C CA . ASN A 1 88 ? 11.959 6.459 -7.534 1.00 82.62 88 ASN A CA 1
ATOM 685 C C .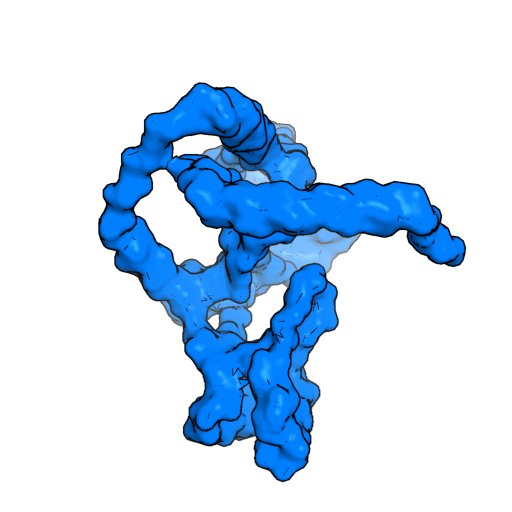 ASN A 1 88 ? 13.256 6.509 -6.717 1.00 82.62 88 ASN A C 1
ATOM 687 O O . ASN A 1 88 ? 14.217 5.804 -7.022 1.00 82.62 88 ASN A O 1
ATOM 691 N N . THR A 1 89 ? 13.275 7.365 -5.697 1.00 82.19 89 THR A N 1
ATOM 692 C CA . THR A 1 89 ? 14.420 7.608 -4.808 1.00 82.19 89 THR A CA 1
ATOM 693 C C . THR A 1 89 ? 14.117 7.246 -3.352 1.00 82.19 89 THR A C 1
ATOM 695 O O . THR A 1 89 ? 14.880 7.621 -2.462 1.00 82.19 89 THR A O 1
ATOM 698 N N . ALA A 1 90 ? 13.049 6.483 -3.090 1.00 76.75 90 ALA A N 1
ATOM 699 C CA . ALA A 1 90 ? 12.579 6.159 -1.741 1.00 76.75 90 ALA A CA 1
ATOM 700 C C . ALA A 1 90 ? 13.667 5.556 -0.836 1.00 76.75 90 ALA A C 1
ATOM 702 O O . ALA A 1 90 ? 13.731 5.870 0.351 1.00 76.75 90 ALA A O 1
ATOM 703 N N . ILE A 1 91 ? 14.560 4.719 -1.383 1.00 76.19 91 ILE A N 1
ATOM 704 C CA . ILE A 1 91 ? 15.687 4.165 -0.615 1.00 76.19 91 ILE A CA 1
ATOM 705 C C . ILE A 1 91 ? 16.663 5.253 -0.150 1.00 76.19 91 ILE A C 1
ATOM 707 O O . ILE A 1 91 ? 17.092 5.234 1.001 1.00 76.19 91 ILE A O 1
ATOM 711 N N . ALA A 1 92 ? 16.984 6.212 -1.022 1.00 73.19 92 ALA A N 1
ATOM 712 C CA . ALA A 1 92 ? 17.881 7.313 -0.700 1.00 73.19 92 ALA A CA 1
ATOM 713 C C . ALA A 1 92 ? 17.230 8.258 0.315 1.00 73.19 92 ALA A C 1
ATOM 715 O O . ALA A 1 92 ? 17.870 8.619 1.293 1.00 73.19 92 ALA A O 1
ATOM 716 N N . GLN A 1 93 ? 15.943 8.569 0.141 1.00 71.38 93 GLN A N 1
ATOM 717 C CA . GLN A 1 93 ? 15.182 9.419 1.061 1.00 71.38 93 GLN A CA 1
ATOM 718 C C . GLN A 1 93 ? 15.068 8.807 2.466 1.00 71.38 93 GLN A C 1
ATOM 720 O O . GLN A 1 93 ? 15.268 9.505 3.455 1.00 71.38 93 GLN A O 1
ATOM 725 N N . HIS A 1 94 ? 14.798 7.501 2.583 1.00 75.19 94 HIS A N 1
ATOM 726 C CA . HIS A 1 94 ? 14.796 6.824 3.887 1.00 75.19 94 HIS A CA 1
ATOM 727 C C . HIS A 1 94 ? 16.197 6.779 4.518 1.00 75.19 94 HIS A C 1
ATOM 729 O O . HIS A 1 94 ? 16.322 6.969 5.727 1.00 75.19 94 HIS A O 1
ATOM 735 N N . ALA A 1 95 ? 17.248 6.541 3.726 1.00 65.69 95 ALA A N 1
ATOM 736 C CA . ALA A 1 95 ? 18.626 6.554 4.220 1.00 65.69 95 ALA A CA 1
ATOM 737 C C . ALA A 1 95 ? 19.048 7.949 4.710 1.00 65.69 95 ALA A C 1
ATOM 739 O O . ALA A 1 95 ? 19.651 8.068 5.775 1.00 65.69 95 ALA A O 1
ATOM 740 N N . GLU A 1 96 ? 18.687 8.999 3.971 1.00 69.94 96 GLU A N 1
ATOM 741 C CA . GLU A 1 96 ? 18.907 10.392 4.355 1.00 69.94 96 GLU A CA 1
ATOM 742 C C . GLU A 1 96 ? 18.146 10.735 5.634 1.00 69.94 96 GLU A C 1
ATOM 744 O O . GLU A 1 96 ? 18.744 11.247 6.570 1.00 69.94 96 GLU A O 1
ATOM 749 N N . ALA A 1 97 ? 16.868 10.365 5.744 1.00 66.62 97 ALA A N 1
ATOM 750 C CA . ALA A 1 97 ? 16.087 10.599 6.955 1.00 66.62 97 ALA A CA 1
ATOM 751 C C . ALA A 1 97 ? 16.675 9.905 8.194 1.00 66.62 97 ALA A C 1
ATOM 753 O O . ALA A 1 97 ? 16.693 10.493 9.273 1.00 66.62 97 ALA A O 1
ATOM 754 N N . LEU A 1 98 ? 17.202 8.684 8.049 1.00 62.41 98 LEU A N 1
ATOM 755 C CA . LEU A 1 98 ? 17.936 7.996 9.117 1.00 62.41 98 LEU A CA 1
ATOM 756 C C . LEU A 1 98 ? 19.223 8.739 9.497 1.00 62.41 98 LEU A C 1
ATOM 758 O O . LEU A 1 98 ? 19.502 8.906 10.683 1.00 62.41 98 LEU A O 1
ATOM 762 N N . ALA A 1 99 ? 19.996 9.196 8.508 1.00 62.59 99 ALA A N 1
ATOM 763 C CA . ALA A 1 99 ? 21.230 9.943 8.738 1.00 62.59 99 ALA A CA 1
ATOM 764 C C . ALA A 1 99 ? 20.962 11.301 9.407 1.00 62.59 99 ALA A C 1
ATOM 766 O O . ALA A 1 99 ? 21.652 11.667 10.358 1.00 62.59 99 ALA A O 1
ATOM 767 N N . THR A 1 100 ? 19.927 12.017 8.966 1.00 62.97 100 THR A N 1
ATOM 768 C CA . THR A 1 100 ? 19.490 13.280 9.565 1.00 62.97 100 THR A CA 1
ATOM 769 C C . THR A 1 100 ? 18.949 13.052 10.970 1.00 62.97 100 THR A C 1
ATOM 771 O O . THR A 1 100 ? 19.323 13.789 11.868 1.00 62.97 100 THR A O 1
ATOM 774 N N . ALA A 1 101 ? 18.160 12.002 11.222 1.00 64.88 101 ALA A N 1
ATOM 775 C CA . ALA A 1 101 ? 17.710 11.668 12.577 1.00 64.88 101 ALA A CA 1
ATOM 776 C C . ALA A 1 101 ? 18.879 11.379 13.520 1.00 64.88 101 ALA A C 1
ATOM 778 O O . ALA A 1 101 ? 18.869 11.802 14.672 1.00 64.88 101 ALA A O 1
ATOM 779 N N . TRP A 1 102 ? 19.904 10.690 13.022 1.00 57.84 102 TRP A N 1
ATOM 780 C CA . TRP A 1 102 ? 21.135 10.456 13.765 1.00 57.84 102 TRP A CA 1
ATOM 781 C C . TRP A 1 102 ? 21.900 11.760 14.048 1.00 57.84 102 TRP A C 1
ATOM 783 O O . TRP A 1 102 ? 22.426 11.931 15.145 1.00 57.84 102 TRP A O 1
ATOM 793 N N . ALA A 1 103 ? 21.924 12.700 13.100 1.00 59.72 103 ALA A N 1
ATOM 794 C CA . ALA A 1 103 ? 22.543 14.013 13.278 1.00 59.72 103 ALA A CA 1
ATOM 795 C C . ALA A 1 103 ? 21.741 14.937 14.221 1.00 59.72 103 ALA A C 1
ATOM 797 O O . ALA A 1 103 ? 22.332 15.628 15.046 1.00 59.72 103 ALA A O 1
ATOM 798 N N . GLU A 1 104 ? 20.408 14.923 14.143 1.00 61.28 104 GLU A N 1
ATOM 799 C CA . GLU A 1 104 ? 19.481 15.702 14.983 1.00 61.28 104 GLU A CA 1
ATOM 800 C C . GLU A 1 104 ? 19.272 15.086 16.367 1.00 61.28 104 GLU A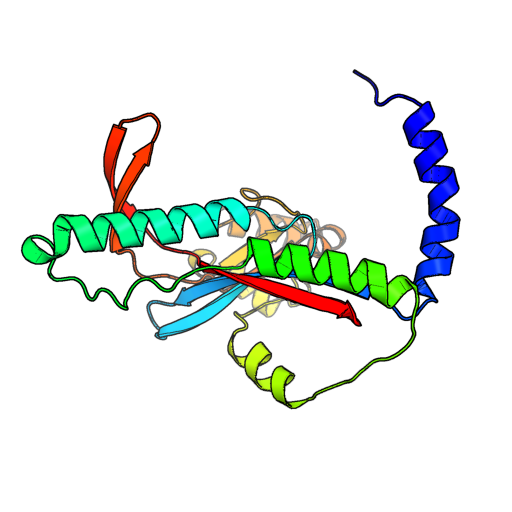 C 1
ATOM 802 O O . GLU A 1 104 ? 18.905 15.783 17.303 1.00 61.28 104 GLU A O 1
ATOM 807 N N . TYR A 1 105 ? 19.606 13.811 16.583 1.00 53.44 105 TYR A N 1
ATOM 808 C CA . TYR A 1 105 ? 19.773 13.290 17.945 1.00 53.44 105 TYR A CA 1
ATOM 809 C C . TYR A 1 105 ? 20.762 14.155 18.770 1.00 53.44 105 TYR A C 1
ATOM 811 O O . TYR A 1 105 ? 20.727 14.141 20.001 1.00 53.44 105 TYR A O 1
ATOM 819 N N . ASN A 1 106 ? 21.590 14.969 18.095 1.00 49.88 106 ASN A N 1
ATOM 820 C CA . ASN A 1 106 ? 22.479 15.975 18.671 1.00 49.88 106 ASN A CA 1
ATOM 821 C C . ASN A 1 106 ? 21.961 17.436 18.662 1.00 49.88 106 ASN A C 1
ATOM 823 O O . ASN A 1 106 ? 22.716 18.311 19.085 1.00 49.88 106 ASN A O 1
ATOM 827 N N . ASN A 1 107 ? 20.732 17.753 18.227 1.00 41.72 107 ASN A N 1
ATOM 828 C CA . ASN A 1 107 ? 20.187 19.122 18.258 1.00 41.72 107 ASN A CA 1
ATOM 829 C C . ASN A 1 107 ? 18.645 19.192 18.334 1.00 41.72 107 ASN A C 1
ATOM 831 O O . ASN A 1 107 ? 17.921 18.335 17.854 1.00 41.72 107 ASN A O 1
ATOM 835 N N . GLN A 1 108 ? 18.122 20.239 18.982 1.00 42.69 108 GLN A N 1
ATOM 836 C CA . GLN A 1 108 ? 16.684 20.426 19.228 1.00 42.69 108 GLN A CA 1
ATOM 837 C C . GLN A 1 108 ? 16.083 21.485 18.286 1.00 42.69 108 GLN A C 1
ATOM 839 O O . GLN A 1 108 ? 16.415 22.657 18.484 1.00 42.69 108 GLN A O 1
ATOM 844 N N . ARG A 1 109 ? 15.148 21.142 17.366 1.00 40.31 109 ARG A N 1
ATOM 845 C CA . ARG A 1 109 ? 13.973 21.988 16.981 1.00 40.31 109 ARG A CA 1
ATOM 846 C C . ARG A 1 109 ? 13.045 21.436 15.872 1.00 40.31 109 ARG A C 1
ATOM 848 O O . ARG A 1 109 ? 13.444 20.608 15.073 1.00 40.31 109 ARG A O 1
ATOM 855 N N . PHE A 1 110 ? 11.817 21.994 15.839 1.00 45.56 110 PHE A N 1
ATOM 856 C CA . PHE A 1 110 ? 10.568 21.514 15.196 1.00 45.56 110 PHE A CA 1
ATOM 857 C C . PHE A 1 110 ? 9.815 22.588 14.382 1.00 45.56 110 PHE A C 1
ATOM 859 O O . PHE A 1 110 ? 10.025 23.780 14.620 1.00 45.56 110 PHE A O 1
ATOM 866 N N . LEU A 1 111 ? 8.833 22.158 13.558 1.00 36.28 111 LEU A N 1
ATOM 867 C CA . LEU A 1 111 ? 7.715 22.956 12.999 1.00 36.28 111 LEU A CA 1
ATOM 868 C C . LEU A 1 111 ? 6.385 22.156 12.856 1.00 36.28 111 LEU A C 1
ATOM 870 O O . LEU A 1 111 ? 6.409 20.929 12.786 1.00 36.28 111 LEU A O 1
ATOM 874 N N . GLU A 1 112 ? 5.245 22.873 12.756 1.00 49.69 112 GLU A N 1
ATOM 875 C CA . GLU A 1 112 ? 3.847 22.397 12.571 1.00 49.69 112 GLU A CA 1
ATOM 876 C C . GLU A 1 112 ? 3.168 23.066 11.343 1.00 49.69 112 GLU A C 1
ATOM 878 O O . GLU A 1 112 ? 3.369 24.260 11.116 1.00 49.69 112 GLU A O 1
ATOM 883 N N . ASN A 1 113 ? 2.328 22.348 10.569 1.00 52.25 113 ASN A N 1
ATOM 884 C CA . ASN A 1 113 ? 1.519 22.916 9.466 1.00 52.25 113 ASN A CA 1
ATOM 885 C C . ASN A 1 113 ? 0.117 22.270 9.365 1.00 52.25 113 ASN A C 1
ATOM 887 O O . ASN A 1 113 ? -0.023 21.050 9.391 1.00 52.25 113 ASN A O 1
ATOM 891 N N . THR A 1 114 ? -0.925 23.096 9.221 1.00 52.59 114 THR A N 1
ATOM 892 C CA . THR A 1 114 ? -2.354 22.726 9.211 1.00 52.59 114 THR A CA 1
ATOM 893 C C . THR A 1 114 ? -2.957 22.510 7.814 1.00 52.59 114 THR A C 1
ATOM 895 O O . THR A 1 114 ? -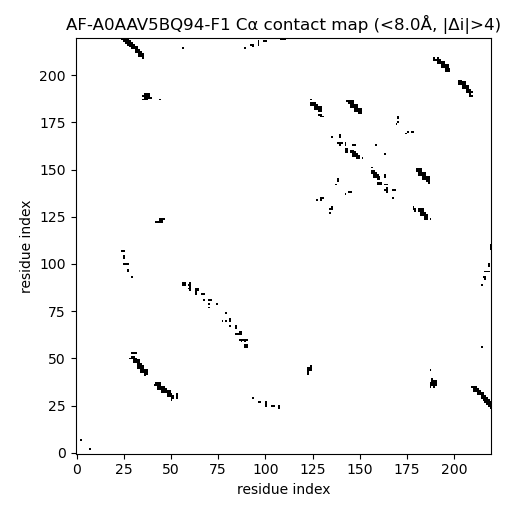4.015 21.895 7.707 1.00 52.59 114 THR A O 1
ATOM 898 N N . THR A 1 115 ? -2.294 22.940 6.732 1.00 57.41 115 THR A N 1
ATOM 899 C CA . THR A 1 115 ? -2.800 22.786 5.343 1.00 57.41 115 THR A CA 1
ATOM 900 C C . THR A 1 115 ? -2.759 21.329 4.859 1.00 57.41 115 THR A C 1
ATOM 902 O O . THR A 1 115 ? -3.511 20.928 3.969 1.00 57.41 115 THR A O 1
ATOM 905 N N . ASP A 1 116 ? -1.900 20.509 5.460 1.00 58.47 116 ASP A N 1
ATOM 906 C CA . ASP A 1 116 ? -1.727 19.107 5.076 1.00 58.47 116 ASP A CA 1
ATOM 907 C C . ASP A 1 116 ? -2.870 18.210 5.584 1.00 58.47 116 ASP A C 1
ATOM 909 O O . ASP A 1 116 ? -3.170 17.184 4.974 1.00 58.47 116 ASP A O 1
ATOM 913 N N . VAL A 1 117 ? -3.597 18.639 6.624 1.00 48.88 117 VAL A N 1
ATOM 914 C CA . VAL A 1 117 ? -4.720 17.888 7.215 1.00 48.88 117 VAL A CA 1
ATOM 915 C C . VAL A 1 117 ? -5.871 17.696 6.219 1.00 48.88 117 VAL A C 1
ATOM 917 O O . VAL A 1 117 ? -6.415 16.597 6.110 1.00 48.88 117 VAL A O 1
ATOM 920 N N . ASP A 1 118 ? -6.223 18.728 5.447 1.00 52.91 118 ASP A N 1
ATOM 921 C CA . ASP A 1 118 ? -7.331 18.651 4.484 1.00 52.91 118 ASP A CA 1
ATOM 922 C C . ASP A 1 118 ? -6.989 17.802 3.254 1.00 52.91 118 ASP A C 1
ATOM 924 O O . ASP A 1 118 ? -7.876 17.191 2.654 1.00 52.91 118 ASP A O 1
ATOM 928 N N . LYS A 1 119 ? -5.704 17.724 2.885 1.00 54.19 119 LYS A N 1
ATOM 929 C CA . LYS A 1 119 ? -5.237 16.822 1.823 1.00 54.19 119 LYS A CA 1
ATOM 930 C C . LYS A 1 119 ? -5.318 15.366 2.270 1.00 54.19 119 LYS A C 1
ATOM 932 O O . LYS A 1 119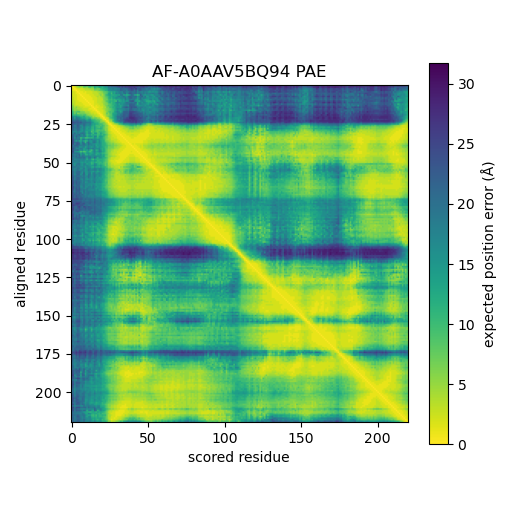 ? -5.792 14.537 1.507 1.00 54.19 119 LYS A O 1
ATOM 937 N N . VAL A 1 120 ? -4.920 15.078 3.511 1.00 52.69 120 VAL A N 1
ATOM 938 C CA . VAL A 1 120 ? -4.977 13.728 4.091 1.00 52.69 120 VAL A CA 1
ATOM 939 C C . VAL A 1 120 ? -6.422 13.233 4.207 1.00 52.69 120 VAL A C 1
ATOM 941 O O . VAL A 1 120 ? -6.724 12.127 3.768 1.00 52.69 120 VAL A O 1
ATOM 944 N N . ARG A 1 121 ? -7.342 14.067 4.715 1.00 52.75 121 ARG A N 1
ATOM 945 C CA . ARG A 1 121 ? -8.757 13.687 4.897 1.00 52.75 121 ARG A CA 1
ATOM 946 C C . ARG A 1 121 ? -9.465 13.294 3.601 1.00 52.75 121 ARG A C 1
ATOM 948 O O . ARG A 1 121 ? -10.318 12.415 3.630 1.00 52.75 121 ARG A O 1
ATOM 955 N N . LYS A 1 122 ? -9.124 13.926 2.473 1.00 65.81 122 LYS A N 1
ATOM 956 C CA . LYS A 1 122 ? -9.731 13.623 1.163 1.00 65.81 122 LYS A CA 1
ATOM 957 C C . LYS A 1 122 ? -9.398 12.227 0.641 1.00 65.81 122 LYS A C 1
ATOM 959 O O . LYS A 1 122 ? -10.113 11.740 -0.225 1.00 65.81 122 LYS A O 1
ATOM 964 N N . CYS A 1 123 ? -8.342 11.604 1.155 1.00 61.19 123 CYS A N 1
ATOM 965 C CA . CYS A 1 123 ? -7.904 10.287 0.711 1.00 61.19 123 CYS A CA 1
ATOM 966 C C . CYS A 1 123 ? -8.440 9.148 1.588 1.00 61.19 123 CYS A C 1
ATOM 968 O O . CYS A 1 123 ? -8.114 7.997 1.328 1.00 61.19 123 CYS A O 1
ATOM 970 N N . PHE A 1 124 ? -9.205 9.412 2.650 1.00 61.88 124 PHE A N 1
ATOM 971 C CA . PHE A 1 124 ? -9.669 8.342 3.534 1.00 61.88 124 PHE A CA 1
ATOM 972 C C . PHE A 1 124 ? -10.853 7.592 2.928 1.00 61.88 124 PHE A C 1
ATOM 974 O O . PHE A 1 124 ? -11.868 8.186 2.568 1.00 61.88 124 PHE A O 1
ATOM 981 N N . ALA A 1 125 ? -10.728 6.269 2.862 1.00 67.44 125 ALA A N 1
ATOM 982 C CA . ALA A 1 125 ? -11.881 5.399 2.697 1.00 67.44 125 ALA A CA 1
ATOM 983 C C . ALA A 1 125 ? -12.767 5.455 3.954 1.00 67.44 125 ALA A C 1
ATOM 985 O O . ALA A 1 125 ? -12.307 5.838 5.035 1.00 67.44 125 ALA A O 1
ATOM 986 N N . GLY A 1 126 ? -14.025 5.026 3.834 1.00 76.19 126 GLY A N 1
ATOM 987 C CA . GLY A 1 126 ? -14.877 4.839 5.006 1.00 76.19 126 GLY A CA 1
ATOM 988 C C . GLY A 1 126 ? -14.239 3.865 6.005 1.00 76.19 126 GLY A C 1
ATOM 989 O O . GLY A 1 126 ? -13.893 2.738 5.646 1.00 76.19 126 GLY A O 1
ATOM 990 N N . LEU A 1 127 ? -14.059 4.317 7.245 1.00 74.25 127 LEU A N 1
ATOM 991 C CA . LEU A 1 127 ? -13.481 3.559 8.353 1.00 74.25 127 LEU A CA 1
ATOM 992 C C . LEU A 1 127 ? -14.443 3.637 9.534 1.00 74.25 127 LEU A C 1
ATOM 994 O O . LEU A 1 127 ? -14.800 4.733 9.968 1.00 74.25 127 LEU A O 1
ATOM 998 N N . TRP A 1 128 ? -14.842 2.482 10.060 1.00 81.19 128 TRP A N 1
ATOM 999 C CA . TRP A 1 128 ? -15.830 2.390 11.129 1.00 81.19 128 TRP A CA 1
ATOM 1000 C C . TRP A 1 128 ? -15.399 1.412 12.224 1.00 81.19 128 TRP A C 1
ATOM 1002 O O . TRP A 1 128 ? -14.785 0.371 11.966 1.00 81.19 128 TRP A O 1
ATOM 1012 N N . SER A 1 129 ? -15.756 1.754 13.462 1.00 76.88 129 SER A N 1
ATOM 1013 C CA . SER A 1 129 ? -15.716 0.839 14.605 1.00 76.88 129 SER A CA 1
ATOM 1014 C C . SER A 1 129 ? -16.913 -0.118 14.557 1.00 76.88 129 SER A C 1
ATOM 1016 O O . SER A 1 129 ? -17.971 0.238 14.046 1.00 76.88 129 SER A O 1
ATOM 1018 N N . LEU A 1 130 ? -16.772 -1.313 15.136 1.00 78.38 130 LEU A N 1
ATOM 1019 C CA . LEU A 1 130 ? -17.865 -2.286 15.290 1.00 78.38 130 LEU A CA 1
ATOM 1020 C C . LEU A 1 130 ? -18.796 -1.997 16.489 1.00 78.38 130 LEU A C 1
ATOM 1022 O O . LEU A 1 130 ? -19.651 -2.821 16.827 1.00 78.38 130 LEU A O 1
ATOM 1026 N N . GLU A 1 131 ? -18.602 -0.868 17.172 1.00 72.69 131 GLU A N 1
ATOM 1027 C CA . GLU A 1 131 ? -19.499 -0.394 18.237 1.00 72.69 131 GLU A CA 1
ATOM 1028 C C . GLU A 1 131 ? -20.769 0.277 17.695 1.00 72.69 131 GLU A C 1
ATOM 1030 O O . GLU A 1 131 ? -21.757 0.386 18.415 1.00 72.69 131 GLU A O 1
ATOM 1035 N N . ASP A 1 132 ? -20.753 0.692 16.428 1.00 75.56 132 ASP A N 1
ATOM 1036 C CA . ASP A 1 132 ? -21.923 1.211 15.727 1.00 75.56 132 ASP A CA 1
ATOM 1037 C C . ASP A 1 132 ? -22.745 0.038 15.165 1.00 75.56 132 ASP A C 1
ATOM 1039 O O . ASP A 1 132 ? -22.355 -0.612 14.186 1.00 75.56 132 ASP A O 1
ATOM 1043 N N . ASP A 1 133 ? -23.869 -0.268 15.819 1.00 79.38 133 ASP A N 1
ATOM 1044 C CA . ASP A 1 133 ? -24.726 -1.389 15.429 1.00 79.38 133 ASP A CA 1
ATOM 1045 C C . ASP A 1 133 ? -25.413 -1.158 14.062 1.00 79.38 133 ASP A C 1
ATOM 1047 O O . ASP A 1 133 ? -25.674 -2.139 13.365 1.00 79.38 133 ASP A O 1
ATOM 1051 N N . ASP A 1 134 ? -25.630 0.090 13.618 1.00 83.19 134 ASP A N 1
ATOM 1052 C CA . ASP A 1 134 ? -26.233 0.383 12.306 1.00 83.19 134 ASP A CA 1
ATOM 1053 C C . ASP A 1 134 ? -25.259 0.025 11.173 1.00 83.19 134 ASP A C 1
ATOM 1055 O O . ASP A 1 134 ? -25.621 -0.643 10.197 1.00 83.19 134 ASP A O 1
ATOM 1059 N N . ILE A 1 135 ? -23.986 0.404 11.330 1.00 78.81 135 ILE A N 1
ATOM 1060 C CA . ILE A 1 135 ? -22.920 0.017 10.397 1.00 78.81 135 ILE A CA 1
ATOM 1061 C C . ILE A 1 135 ? -22.699 -1.496 10.412 1.00 78.81 135 ILE A C 1
ATOM 1063 O O . ILE A 1 135 ? -22.518 -2.106 9.355 1.00 78.81 135 ILE A O 1
ATOM 1067 N N . LEU A 1 136 ? -22.743 -2.122 11.588 1.00 82.94 136 LEU A N 1
ATOM 1068 C CA . LEU A 1 136 ? -22.594 -3.568 11.716 1.00 82.94 136 LEU A CA 1
ATOM 1069 C C . LEU A 1 136 ? -23.718 -4.313 10.982 1.00 82.94 136 LEU A C 1
ATOM 1071 O O . LEU A 1 136 ? -23.431 -5.267 10.257 1.00 82.94 136 LEU A O 1
ATOM 1075 N N . ILE A 1 137 ? -24.975 -3.883 11.131 1.00 88.69 137 ILE A N 1
ATOM 1076 C CA . ILE A 1 137 ? -26.124 -4.472 10.426 1.00 88.69 137 ILE A CA 1
ATOM 1077 C C . ILE A 1 137 ? -25.971 -4.288 8.913 1.00 88.69 137 ILE A C 1
ATOM 1079 O O . ILE A 1 137 ? -26.070 -5.268 8.176 1.00 88.69 137 ILE A O 1
ATOM 1083 N N . SER A 1 138 ? -25.630 -3.080 8.455 1.00 88.88 138 SER A N 1
ATOM 1084 C CA . SER A 1 138 ? -25.382 -2.794 7.033 1.00 88.88 138 SER A CA 1
ATOM 1085 C C . SER A 1 138 ? -24.299 -3.705 6.436 1.00 88.88 138 SER A C 1
ATOM 1087 O O . SER A 1 138 ? -24.471 -4.290 5.362 1.00 88.88 138 SER A O 1
ATOM 1089 N N . ALA A 1 139 ? -23.205 -3.914 7.171 1.00 88.88 139 ALA A N 1
ATOM 1090 C CA . ALA A 1 139 ? -22.111 -4.786 6.759 1.00 88.88 139 ALA A CA 1
ATOM 1091 C C . ALA A 1 139 ? -22.468 -6.275 6.795 1.00 88.88 139 ALA A C 1
ATOM 1093 O O . ALA A 1 139 ? -21.955 -7.054 5.991 1.00 88.88 139 ALA A O 1
ATOM 1094 N N . ILE A 1 140 ? -23.356 -6.688 7.706 1.00 90.44 140 ILE A N 1
ATOM 1095 C CA . ILE A 1 140 ? -23.932 -8.031 7.681 1.00 90.44 140 ILE A CA 1
ATOM 1096 C C . ILE A 1 140 ? -24.801 -8.193 6.447 1.00 90.44 140 ILE A C 1
ATOM 1098 O O . ILE A 1 140 ? -24.711 -9.248 5.837 1.00 90.44 140 ILE A O 1
ATOM 1102 N N . GLU A 1 141 ? -25.636 -7.221 6.085 1.00 94.12 141 GLU A N 1
ATOM 1103 C CA . GLU A 1 141 ? -26.552 -7.311 4.944 1.00 94.12 141 GLU A CA 1
ATOM 1104 C C . GLU A 1 141 ? -25.803 -7.340 3.604 1.00 94.12 141 GLU A C 1
ATOM 1106 O O . GLU A 1 141 ? -26.067 -8.241 2.797 1.00 94.12 141 GLU A O 1
ATOM 1111 N N . SER A 1 142 ? -24.817 -6.449 3.435 1.00 93.06 142 SER A N 1
ATOM 1112 C CA . SER A 1 142 ? -24.057 -6.218 2.191 1.00 93.06 142 SER A CA 1
ATOM 1113 C C . SER A 1 142 ? -22.533 -6.401 2.374 1.00 93.06 142 SER A C 1
ATOM 1115 O O . SER A 1 142 ? -21.752 -5.465 2.174 1.00 93.06 142 SER A O 1
ATOM 1117 N N . PRO A 1 143 ? -22.055 -7.591 2.785 1.00 93.44 143 PRO A N 1
ATOM 1118 C CA . PRO A 1 143 ? -20.661 -7.835 3.163 1.00 93.44 143 PRO A CA 1
ATOM 1119 C C . PRO A 1 143 ? -19.667 -7.694 2.005 1.00 93.44 143 PRO A C 1
ATOM 1121 O O . PRO A 1 143 ? -18.465 -7.555 2.222 1.00 93.44 143 PRO A O 1
ATOM 1124 N N . GLU A 1 144 ? -20.137 -7.754 0.762 1.00 93.19 144 GLU A N 1
ATOM 1125 C CA . GLU A 1 144 ? -19.329 -7.563 -0.434 1.00 93.19 144 GLU A CA 1
ATOM 1126 C C . GLU A 1 144 ? -18.776 -6.143 -0.564 1.00 93.19 144 GLU A C 1
ATOM 1128 O O . GLU A 1 144 ? -17.756 -5.984 -1.236 1.00 93.19 144 GLU A O 1
ATOM 1133 N N . LEU A 1 145 ? -19.402 -5.156 0.090 1.00 92.38 145 LEU A N 1
ATOM 1134 C CA . LEU A 1 145 ? -19.012 -3.742 0.087 1.00 92.38 145 LEU A CA 1
ATOM 1135 C C . LEU A 1 145 ? -17.992 -3.386 1.175 1.00 92.38 145 LEU A C 1
ATOM 1137 O O . LEU A 1 145 ? -17.518 -2.251 1.222 1.00 92.38 145 LEU A O 1
ATOM 1141 N N . PHE A 1 146 ? -17.627 -4.341 2.031 1.00 91.50 146 PHE A N 1
ATOM 1142 C CA . PHE A 1 146 ? -16.755 -4.101 3.173 1.00 91.50 146 PHE A CA 1
ATOM 1143 C C . PHE A 1 146 ? -15.569 -5.062 3.218 1.00 91.50 146 PHE A C 1
ATOM 1145 O O . PHE A 1 146 ? -15.548 -6.132 2.603 1.00 91.50 146 PHE A O 1
ATOM 1152 N N . VAL A 1 147 ? -14.564 -4.655 3.983 1.00 92.25 147 VAL A N 1
ATOM 1153 C CA . VAL A 1 147 ? -13.429 -5.474 4.394 1.00 92.25 147 VAL A CA 1
ATOM 1154 C C . VAL A 1 147 ? -13.315 -5.370 5.903 1.00 92.25 147 VAL A C 1
ATOM 1156 O O . VAL A 1 147 ? -13.293 -4.270 6.455 1.00 92.25 147 VAL A O 1
ATOM 1159 N N . LEU A 1 148 ? -13.226 -6.512 6.575 1.00 91.00 148 LEU A N 1
ATOM 1160 C CA . LEU A 1 148 ? -12.996 -6.563 8.010 1.00 91.00 148 LEU A CA 1
ATOM 1161 C C . LEU A 1 148 ? -11.509 -6.809 8.249 1.00 91.00 148 LEU A C 1
ATOM 1163 O O . LEU A 1 148 ? -10.967 -7.835 7.827 1.00 91.00 148 LEU A O 1
ATOM 1167 N N . LYS A 1 149 ? -10.847 -5.851 8.898 1.00 87.88 149 LYS A N 1
ATOM 1168 C CA . LYS A 1 149 ? -9.407 -5.897 9.155 1.00 87.88 149 LYS A CA 1
ATOM 1169 C C . LYS A 1 149 ? -9.151 -6.154 10.639 1.00 87.88 149 LYS A C 1
ATOM 1171 O O . LYS A 1 149 ? -9.588 -5.346 11.460 1.00 87.88 149 LYS A O 1
ATOM 1176 N N . PRO A 1 150 ? -8.463 -7.241 11.017 1.00 86.50 150 PRO A N 1
ATOM 1177 C CA . PRO A 1 150 ? -7.927 -7.362 12.364 1.00 86.50 150 PRO A CA 1
ATOM 1178 C C . PRO A 1 150 ? -6.743 -6.403 12.557 1.00 86.50 150 PRO A C 1
ATOM 1180 O O . PRO A 1 150 ? -6.058 -6.062 11.594 1.00 86.50 150 PRO A O 1
ATOM 1183 N N . GLN A 1 151 ? -6.457 -6.025 13.803 1.00 75.56 151 GLN A N 1
ATOM 1184 C CA . GLN A 1 151 ? -5.307 -5.181 14.169 1.00 75.56 151 GLN A CA 1
ATOM 1185 C C . GLN A 1 151 ? -3.973 -5.953 14.054 1.00 75.56 151 GLN A C 1
ATOM 1187 O O . GLN A 1 151 ? -3.347 -6.306 15.055 1.00 75.56 151 GLN A O 1
ATOM 1192 N N . ARG A 1 152 ? -3.564 -6.308 12.831 1.00 78.06 152 ARG A N 1
ATOM 1193 C CA . ARG A 1 152 ? -2.346 -7.079 12.536 1.00 78.06 152 ARG A CA 1
ATOM 1194 C C . ARG A 1 152 ? -1.589 -6.472 11.359 1.00 78.06 152 ARG A C 1
ATOM 1196 O O . ARG A 1 152 ? -2.196 -6.111 10.361 1.00 78.06 152 ARG A O 1
ATOM 1203 N N . GLU A 1 153 ? -0.263 -6.467 11.465 1.00 70.25 153 GLU A N 1
ATOM 1204 C CA . GLU A 1 153 ? 0.653 -6.098 10.381 1.00 70.25 153 GLU A CA 1
ATOM 1205 C C . GLU A 1 153 ? 1.064 -7.328 9.560 1.00 70.25 153 GLU A C 1
ATOM 1207 O O . GLU A 1 153 ? 1.159 -8.447 10.078 1.00 70.25 153 GLU A O 1
ATOM 1212 N N . GLY A 1 154 ? 1.353 -7.108 8.278 1.00 65.44 154 GLY A N 1
ATOM 1213 C CA . GLY A 1 154 ? 1.662 -8.171 7.324 1.00 65.44 154 GLY A CA 1
ATOM 1214 C C . GLY A 1 154 ? 0.398 -8.776 6.704 1.00 65.44 154 GLY A C 1
ATOM 1215 O O . GLY A 1 154 ? -0.572 -9.101 7.390 1.00 65.44 154 GLY A O 1
ATOM 1216 N N . GLY A 1 155 ? 0.402 -8.895 5.375 1.00 73.56 155 GLY A N 1
ATOM 1217 C CA . GLY A 1 155 ? -0.782 -9.237 4.584 1.00 73.56 155 GLY A CA 1
ATOM 1218 C C . GLY A 1 155 ? -1.414 -10.603 4.892 1.00 73.56 155 GLY A C 1
ATOM 1219 O O . GLY A 1 155 ? -0.821 -11.470 5.531 1.00 73.56 155 GLY A O 1
ATOM 1220 N N . GLY A 1 156 ? -2.636 -10.799 4.384 1.00 81.38 156 GLY A N 1
ATOM 1221 C CA . GLY A 1 156 ? -3.358 -12.081 4.426 1.00 81.38 156 GLY A CA 1
ATOM 1222 C C . GLY A 1 156 ? -4.343 -12.263 5.585 1.00 81.38 156 GLY A C 1
ATOM 1223 O O . GLY A 1 156 ? -4.930 -13.332 5.702 1.00 81.38 156 GLY A O 1
ATOM 1224 N N . ASN A 1 157 ? -4.550 -11.245 6.423 1.00 86.38 157 ASN A N 1
ATOM 1225 C CA . ASN A 1 157 ? -5.439 -11.339 7.590 1.00 86.38 157 ASN A CA 1
ATOM 1226 C C . ASN A 1 157 ? -6.839 -10.732 7.365 1.00 86.38 157 ASN A C 1
ATOM 1228 O O . ASN A 1 157 ? -7.707 -10.870 8.224 1.00 86.38 157 ASN A O 1
ATOM 1232 N N . ASN A 1 158 ? -7.057 -10.047 6.239 1.00 89.88 158 ASN A N 1
ATOM 1233 C CA . ASN A 1 158 ? -8.329 -9.394 5.930 1.00 89.88 158 ASN A CA 1
ATOM 1234 C C . ASN A 1 158 ? -9.425 -10.425 5.639 1.00 89.88 158 ASN A C 1
ATOM 1236 O O . ASN A 1 158 ? -9.183 -11.439 4.983 1.00 89.88 158 ASN A O 1
ATOM 1240 N N . ILE A 1 159 ? -10.642 -10.125 6.086 1.00 91.50 159 ILE A N 1
ATOM 1241 C CA . ILE A 1 159 ? -11.810 -10.994 5.948 1.00 91.50 159 ILE A CA 1
ATOM 1242 C C . ILE A 1 159 ? -12.819 -10.312 5.013 1.00 91.50 159 ILE A C 1
ATOM 1244 O O . ILE A 1 159 ? -13.085 -9.115 5.140 1.00 91.50 159 ILE A O 1
ATOM 1248 N N . TYR A 1 160 ? -13.384 -11.077 4.075 1.00 94.00 160 TYR A N 1
ATOM 1249 C CA . TYR A 1 160 ? -14.225 -10.574 2.982 1.00 94.00 160 TYR A CA 1
ATOM 1250 C C . TYR A 1 160 ? -15.518 -11.386 2.839 1.00 94.00 160 TYR A C 1
ATOM 1252 O O . TYR A 1 160 ? -15.560 -12.564 3.198 1.00 94.00 160 TYR A O 1
ATOM 1260 N N . GLY A 1 161 ? -16.550 -10.773 2.248 1.00 94.00 161 GLY A N 1
ATOM 1261 C CA . GLY A 1 161 ? -17.747 -11.470 1.762 1.00 94.00 161 GLY A CA 1
ATOM 1262 C C . GLY A 1 161 ? -18.430 -12.335 2.825 1.00 94.00 161 GLY A C 1
ATOM 1263 O O . GLY A 1 161 ? -18.660 -11.902 3.951 1.00 94.00 161 GLY A O 1
ATOM 1264 N N . ASP A 1 162 ? -18.751 -13.582 2.490 1.00 94.31 162 ASP A N 1
ATOM 1265 C CA . ASP A 1 162 ? -19.488 -14.459 3.408 1.00 94.31 162 ASP A CA 1
ATOM 1266 C C . ASP A 1 162 ? -18.757 -14.721 4.726 1.00 94.31 162 ASP A C 1
ATOM 1268 O O . ASP A 1 162 ? -19.398 -14.849 5.771 1.00 94.31 162 ASP A O 1
ATOM 1272 N N . ASP A 1 163 ? -17.426 -14.775 4.714 1.00 95.25 163 ASP A N 1
ATOM 1273 C CA . ASP A 1 163 ? -16.655 -14.976 5.941 1.00 95.25 163 ASP A CA 1
ATOM 1274 C C . ASP A 1 163 ? -16.657 -13.721 6.817 1.00 95.25 163 ASP A C 1
ATOM 1276 O O . ASP A 1 163 ? -16.684 -13.834 8.046 1.00 95.25 163 ASP A O 1
ATOM 1280 N N . LEU A 1 164 ? -16.747 -12.532 6.208 1.00 94.06 164 LEU A N 1
ATOM 1281 C CA . LEU A 1 164 ? -16.994 -11.283 6.927 1.00 94.06 164 LEU A CA 1
ATOM 1282 C C . LEU A 1 164 ? -18.364 -11.353 7.602 1.00 94.06 164 LEU A C 1
ATOM 1284 O O . LEU A 1 164 ? -18.446 -11.182 8.819 1.00 94.06 164 LEU A O 1
ATOM 1288 N N . ARG A 1 165 ? -19.420 -11.700 6.853 1.00 94.50 165 ARG A N 1
ATOM 1289 C CA . ARG A 1 165 ? -20.790 -11.825 7.383 1.00 94.50 165 ARG A CA 1
ATOM 1290 C C . ARG A 1 165 ? -20.847 -12.793 8.565 1.00 94.50 165 ARG A C 1
ATOM 1292 O O . ARG A 1 165 ? -21.362 -12.443 9.624 1.00 94.50 165 ARG A O 1
ATOM 1299 N N . LYS A 1 166 ? -20.294 -14.001 8.411 1.00 94.50 166 LYS A N 1
ATOM 1300 C CA . LYS A 1 166 ? -20.247 -15.015 9.481 1.00 94.50 166 LYS A CA 1
ATOM 1301 C C . LYS A 1 166 ? -19.518 -14.492 10.718 1.00 94.50 166 LYS A C 1
ATOM 1303 O O . LYS A 1 166 ? -19.989 -14.701 11.836 1.00 94.50 166 LYS A O 1
ATOM 1308 N N . THR A 1 167 ? -18.391 -13.807 10.520 1.00 92.25 167 THR A N 1
ATOM 1309 C CA . THR A 1 167 ? -17.594 -13.239 11.614 1.00 92.25 167 THR A CA 1
ATOM 1310 C C . THR A 1 167 ? -18.375 -12.157 12.353 1.00 92.25 167 THR A C 1
ATOM 1312 O O . THR A 1 167 ? -18.456 -12.208 13.579 1.00 92.25 167 THR A O 1
ATOM 1315 N N . LEU A 1 168 ? -19.026 -11.238 11.634 1.00 91.38 168 LEU A N 1
ATOM 1316 C CA . LEU A 1 168 ? -19.851 -10.192 12.239 1.00 91.38 168 LEU A CA 1
ATOM 1317 C C . LEU A 1 168 ? -21.061 -10.761 12.987 1.00 91.38 168 LEU A C 1
ATOM 1319 O O . LEU A 1 168 ? -21.313 -10.349 14.112 1.00 91.38 168 LEU A O 1
ATOM 1323 N N . VAL A 1 169 ? -21.766 -11.754 12.432 1.00 91.88 169 VAL A N 1
ATOM 1324 C CA . VAL A 1 169 ? -22.898 -12.410 13.118 1.00 91.88 169 VAL A CA 1
ATOM 1325 C C . VAL A 1 169 ? -22.453 -13.067 14.429 1.00 91.88 169 VAL A C 1
ATOM 1327 O O . VAL A 1 169 ? -23.160 -12.972 15.432 1.00 91.88 169 VAL A O 1
ATOM 1330 N N . ARG A 1 170 ? -21.279 -13.713 14.446 1.00 92.12 170 ARG A N 1
ATOM 1331 C CA . ARG A 1 170 ? -20.695 -14.292 15.666 1.00 92.12 170 ARG A CA 1
ATOM 1332 C C . ARG A 1 170 ? -20.354 -13.206 16.691 1.00 92.12 170 ARG A C 1
ATOM 1334 O O . ARG A 1 170 ? -20.765 -13.306 17.843 1.00 92.12 170 ARG A O 1
ATOM 1341 N N . LEU A 1 171 ? -19.632 -12.164 16.270 1.00 87.00 171 LEU A N 1
ATOM 1342 C CA . LEU A 1 171 ? -19.239 -11.042 17.133 1.00 87.00 171 LEU A CA 1
ATOM 1343 C C . LEU A 1 171 ? -20.448 -10.258 17.661 1.00 87.00 171 LEU A C 1
ATOM 1345 O O . LEU A 1 171 ? -20.402 -9.713 18.765 1.00 87.00 171 LEU A O 1
ATOM 1349 N N . HIS A 1 172 ? -21.538 -10.213 16.893 1.00 84.31 172 HIS A N 1
ATOM 1350 C CA . HIS A 1 172 ? -22.773 -9.563 17.303 1.00 84.31 172 HIS A CA 1
ATOM 1351 C C . HIS A 1 172 ? -23.454 -10.305 18.455 1.00 84.31 172 HIS A C 1
ATOM 1353 O O . HIS A 1 172 ? -23.878 -9.667 19.416 1.00 84.31 172 HIS A O 1
ATOM 1359 N N . LYS A 1 173 ? -23.507 -11.641 18.375 1.00 83.44 173 LYS A N 1
ATOM 1360 C CA . LYS A 1 173 ? -24.148 -12.500 19.379 1.00 83.44 173 LYS A CA 1
ATOM 1361 C C . LYS A 1 173 ? -23.335 -12.624 20.667 1.00 83.44 173 LYS A C 1
ATOM 1363 O O . LYS A 1 173 ? -23.882 -12.402 21.743 1.00 83.44 173 LYS A O 1
ATOM 1368 N N . ASP A 1 174 ? -22.043 -12.937 20.546 1.00 76.88 174 ASP A N 1
ATOM 1369 C CA . ASP A 1 174 ? -21.287 -13.520 21.665 1.00 76.88 174 ASP A CA 1
ATOM 1370 C C . ASP A 1 174 ? -19.988 -12.767 22.012 1.00 76.88 174 ASP A C 1
ATOM 1372 O O . ASP A 1 174 ? -19.388 -13.026 23.050 1.00 76.88 174 ASP A O 1
ATOM 1376 N N . GLY A 1 175 ? -19.539 -11.828 21.170 1.00 66.88 175 GLY A N 1
ATOM 1377 C CA . GLY A 1 175 ? -18.159 -11.323 21.193 1.00 66.88 175 GLY A CA 1
ATOM 1378 C C . GLY A 1 175 ? -18.013 -9.814 21.366 1.00 66.88 175 GLY A C 1
ATOM 1379 O O . GLY A 1 175 ? -17.184 -9.228 20.677 1.00 66.88 175 GLY A O 1
ATOM 1380 N N . ARG A 1 176 ? -18.798 -9.161 22.239 1.00 66.62 176 ARG A N 1
ATOM 1381 C CA . ARG A 1 176 ? -18.726 -7.693 22.430 1.00 66.62 176 ARG A CA 1
ATOM 1382 C C . ARG A 1 176 ? -17.314 -7.197 22.766 1.00 66.62 176 ARG A C 1
ATOM 1384 O O . ARG A 1 176 ? -16.871 -6.237 22.147 1.00 66.62 176 ARG A O 1
ATOM 1391 N N . ASP A 1 177 ? -16.585 -7.906 23.624 1.00 70.94 177 ASP A N 1
ATOM 1392 C CA . ASP A 1 177 ? -15.200 -7.553 23.975 1.00 70.94 177 ASP A CA 1
ATOM 1393 C C . ASP A 1 177 ? -14.197 -7.878 22.846 1.00 70.94 177 ASP A C 1
ATOM 1395 O O . ASP A 1 177 ? -13.149 -7.247 22.732 1.00 70.94 177 ASP A O 1
ATOM 1399 N N . GLU A 1 178 ? -14.523 -8.824 21.956 1.00 77.44 178 GLU A N 1
ATOM 1400 C CA . GLU A 1 178 ? -13.684 -9.195 20.805 1.00 77.44 178 GLU A CA 1
ATOM 1401 C C . GLU A 1 178 ? -13.831 -8.233 19.615 1.00 77.44 178 GLU A C 1
ATOM 1403 O O . GLU A 1 178 ? -12.973 -8.214 18.730 1.00 77.44 178 GLU A O 1
ATOM 1408 N N . ARG A 1 179 ? -14.896 -7.417 19.578 1.00 79.25 179 ARG A N 1
ATOM 1409 C CA . ARG A 1 179 ? -15.149 -6.448 18.496 1.00 79.25 179 ARG A CA 1
ATOM 1410 C C . ARG A 1 179 ? -13.999 -5.451 18.333 1.00 79.25 179 ARG A C 1
ATOM 1412 O O . ARG A 1 179 ? -13.650 -5.121 17.205 1.00 79.25 179 ARG A O 1
ATOM 1419 N N . ALA A 1 180 ? -13.364 -5.044 19.434 1.00 77.38 180 ALA A N 1
ATOM 1420 C CA . ALA A 1 180 ? -12.249 -4.093 19.440 1.00 77.38 180 ALA A CA 1
ATOM 1421 C C . ALA A 1 180 ? -11.002 -4.588 18.678 1.00 77.38 180 ALA A C 1
ATOM 1423 O O . ALA A 1 180 ? -10.144 -3.790 18.301 1.00 77.38 180 ALA A O 1
ATOM 1424 N N . ALA A 1 181 ? -10.897 -5.896 18.416 1.00 81.25 181 ALA A N 1
ATOM 1425 C CA . ALA A 1 181 ? -9.799 -6.466 17.642 1.00 81.25 181 ALA A CA 1
ATOM 1426 C C . ALA A 1 181 ? -9.916 -6.205 16.129 1.00 81.25 181 ALA A C 1
ATOM 1428 O O . ALA A 1 181 ? -8.981 -6.534 15.394 1.00 81.25 181 ALA A O 1
ATOM 1429 N N . TYR A 1 182 ? -11.034 -5.635 15.664 1.00 82.94 182 TYR A N 1
ATOM 1430 C CA . TYR A 1 182 ? -11.322 -5.429 14.250 1.00 82.94 182 TYR A CA 1
ATOM 1431 C C . TYR A 1 182 ? -11.769 -3.998 13.951 1.00 82.94 182 TYR A C 1
ATOM 1433 O O . TYR A 1 182 ? -12.406 -3.338 14.769 1.00 82.94 182 TYR A O 1
ATOM 1441 N N . ILE A 1 183 ? -11.495 -3.558 12.728 1.00 83.00 183 ILE A N 1
ATOM 1442 C CA . ILE A 1 183 ? -12.122 -2.385 12.118 1.00 83.00 183 ILE A CA 1
ATOM 1443 C C . ILE A 1 183 ? -12.845 -2.803 10.848 1.00 83.00 183 ILE A C 1
ATOM 1445 O O . ILE A 1 183 ? -12.399 -3.704 10.126 1.00 83.00 183 ILE A O 1
ATOM 1449 N N . LEU A 1 184 ? -13.952 -2.130 10.567 1.00 86.44 184 LEU A N 1
ATOM 1450 C CA . LEU A 1 184 ? -14.639 -2.262 9.299 1.00 86.44 184 LEU A CA 1
ATOM 1451 C C . LEU A 1 184 ? -14.165 -1.148 8.369 1.00 86.44 184 LEU A C 1
ATOM 1453 O O . LEU A 1 184 ? -14.149 0.025 8.738 1.00 86.44 184 LEU A O 1
ATOM 1457 N N . MET A 1 185 ? -13.782 -1.519 7.157 1.00 88.56 185 MET A N 1
ATOM 1458 C CA . MET A 1 185 ? -13.353 -0.584 6.130 1.00 88.56 185 MET A CA 1
ATOM 1459 C C . MET A 1 185 ? -14.223 -0.752 4.889 1.00 88.56 185 MET A C 1
ATOM 1461 O O . MET A 1 185 ? -14.605 -1.869 4.531 1.00 88.56 185 MET A O 1
ATOM 1465 N N . GLN A 1 186 ? -14.511 0.354 4.209 1.00 86.62 186 GLN A N 1
ATOM 1466 C CA . GLN A 1 186 ? -15.100 0.339 2.876 1.00 86.62 186 GLN A CA 1
ATOM 1467 C C . GLN A 1 186 ? -14.211 -0.482 1.937 1.00 86.62 186 GLN A C 1
ATOM 1469 O O . GLN A 1 186 ? -12.998 -0.273 1.862 1.00 86.62 186 GLN A O 1
ATOM 1474 N N . ARG A 1 187 ? -14.812 -1.398 1.179 1.00 91.44 187 ARG A N 1
ATOM 1475 C CA . ARG A 1 187 ? -14.096 -2.097 0.118 1.00 91.44 187 ARG A CA 1
ATOM 1476 C C . ARG A 1 187 ? -13.908 -1.167 -1.074 1.00 91.44 187 ARG A C 1
ATOM 1478 O O . ARG A 1 187 ? -14.865 -0.587 -1.576 1.00 91.44 187 ARG A O 1
ATOM 1485 N N . ILE A 1 188 ? -12.667 -1.066 -1.530 1.00 86.56 188 ILE A N 1
ATOM 1486 C CA . ILE A 1 188 ? -12.301 -0.335 -2.743 1.00 86.56 188 ILE A CA 1
ATOM 1487 C C . ILE A 1 188 ? -12.381 -1.309 -3.921 1.00 86.56 188 ILE A C 1
ATOM 1489 O O . ILE A 1 188 ? -11.930 -2.455 -3.805 1.00 86.56 188 ILE A O 1
ATOM 1493 N N . PHE A 1 189 ? -12.946 -0.869 -5.046 1.00 91.50 189 PHE A N 1
ATOM 1494 C CA . PHE A 1 189 ? -13.088 -1.688 -6.253 1.00 91.50 189 PHE A CA 1
ATOM 1495 C C . PHE A 1 189 ? -12.204 -1.143 -7.380 1.00 91.50 189 PHE A C 1
ATOM 1497 O O . PHE A 1 189 ? -12.700 -0.456 -8.275 1.00 91.50 189 PHE A O 1
ATOM 1504 N N . PRO A 1 190 ? -10.888 -1.416 -7.352 1.00 88.69 190 PRO A N 1
ATOM 1505 C CA . PRO A 1 190 ? -9.978 -0.890 -8.355 1.00 88.69 190 PRO A CA 1
ATOM 1506 C C . PRO A 1 190 ? -10.202 -1.507 -9.740 1.00 88.69 190 PRO A C 1
ATOM 1508 O O . PRO A 1 190 ? -10.524 -2.697 -9.847 1.00 88.69 190 PRO A O 1
ATOM 1511 N N . PRO A 1 191 ? -9.991 -0.730 -10.819 1.00 88.31 191 PRO A N 1
ATOM 1512 C CA . PRO A 1 191 ? -10.071 -1.250 -12.173 1.00 88.31 191 PRO A CA 1
ATOM 1513 C C . PRO A 1 191 ? -8.962 -2.281 -12.409 1.00 88.31 191 PRO A C 1
ATOM 1515 O O . PRO A 1 191 ? -7.784 -2.042 -12.134 1.00 88.31 191 PRO A O 1
ATOM 1518 N N . ALA A 1 192 ? -9.338 -3.439 -12.946 1.00 92.44 192 ALA A N 1
ATOM 1519 C CA . ALA A 1 192 ? -8.376 -4.461 -13.326 1.00 92.44 192 ALA A CA 1
ATOM 1520 C C . ALA A 1 192 ? -7.804 -4.154 -14.714 1.00 92.44 192 ALA A C 1
ATOM 1522 O O . ALA A 1 192 ? -8.552 -3.939 -15.668 1.00 92.44 192 ALA A O 1
ATOM 1523 N N . SER A 1 193 ? -6.479 -4.177 -14.832 1.00 88.88 193 SER A N 1
ATOM 1524 C CA . SER A 1 193 ? -5.767 -3.918 -16.083 1.00 88.88 193 SER A CA 1
ATOM 1525 C C . SER A 1 193 ? -5.010 -5.165 -16.549 1.00 88.88 193 SER A C 1
ATOM 1527 O O . SER A 1 193 ? -4.468 -5.895 -15.712 1.00 88.88 193 SER A O 1
ATOM 1529 N N . PRO A 1 194 ? -4.939 -5.433 -17.865 1.00 92.62 194 PRO A N 1
ATOM 1530 C CA . PRO A 1 194 ? -4.097 -6.499 -18.391 1.00 92.62 194 PRO A CA 1
ATOM 1531 C C . PRO A 1 194 ? -2.626 -6.255 -18.041 1.00 92.62 194 PRO A C 1
ATOM 1533 O O . PRO A 1 194 ? -2.081 -5.195 -18.339 1.00 92.62 194 PRO A O 1
ATOM 1536 N N . CYS A 1 195 ? -1.963 -7.252 -17.465 1.00 92.25 195 CYS A N 1
ATOM 1537 C CA . CYS A 1 195 ? -0.550 -7.195 -17.118 1.00 92.25 195 CYS A CA 1
ATOM 1538 C C . CYS A 1 195 ? 0.157 -8.525 -17.405 1.00 92.25 195 CYS A C 1
ATOM 1540 O O . CYS A 1 195 ? -0.461 -9.594 -17.473 1.00 92.25 195 CYS A O 1
ATOM 1542 N N . TYR A 1 196 ? 1.478 -8.454 -17.534 1.00 93.38 196 TYR A N 1
ATOM 1543 C CA . TYR A 1 196 ? 2.344 -9.625 -17.590 1.00 93.38 196 TYR A CA 1
ATOM 1544 C C . TYR A 1 196 ? 2.979 -9.845 -16.217 1.00 93.38 196 TYR A C 1
ATOM 1546 O O . TYR A 1 196 ? 3.657 -8.965 -15.693 1.00 93.38 196 TYR A O 1
ATOM 1554 N N . LEU A 1 197 ? 2.740 -11.015 -15.632 1.00 94.62 197 LEU A N 1
ATOM 1555 C CA . LEU A 1 197 ? 3.290 -11.427 -14.347 1.00 94.62 197 LEU A CA 1
ATOM 1556 C C . LEU A 1 197 ? 4.458 -12.377 -14.591 1.00 94.62 197 LEU A C 1
ATOM 1558 O O . LEU A 1 197 ? 4.288 -13.423 -15.225 1.00 94.62 197 LEU A O 1
ATOM 1562 N N . VAL A 1 198 ? 5.633 -12.011 -14.078 1.00 95.38 198 VAL A N 1
ATOM 1563 C CA . VAL A 1 198 ? 6.850 -12.820 -14.176 1.00 95.38 198 VAL A CA 1
ATOM 1564 C C . VAL A 1 198 ? 7.174 -13.413 -12.812 1.00 95.38 198 VAL A C 1
ATOM 1566 O O . VAL A 1 198 ? 7.411 -12.684 -11.851 1.00 95.38 198 VAL A O 1
ATOM 1569 N N . ARG A 1 199 ? 7.208 -14.742 -12.730 1.00 94.75 199 ARG A N 1
ATOM 1570 C CA . ARG A 1 199 ? 7.568 -15.477 -11.515 1.00 94.75 199 ARG A CA 1
ATOM 1571 C C . ARG A 1 199 ? 8.410 -16.688 -11.878 1.00 94.75 199 ARG A C 1
ATOM 1573 O O . ARG A 1 199 ? 8.025 -17.459 -12.749 1.00 94.75 199 ARG A O 1
ATOM 1580 N N . GLU A 1 200 ? 9.557 -16.838 -11.213 1.00 95.38 200 GLU A N 1
ATOM 1581 C CA . GLU A 1 200 ? 10.454 -17.996 -11.391 1.00 95.38 200 GLU A CA 1
ATOM 1582 C C . GLU A 1 200 ? 10.805 -18.242 -12.875 1.00 95.38 200 GLU A C 1
ATOM 1584 O O . GLU A 1 200 ? 10.793 -19.363 -13.372 1.00 95.38 200 GLU A O 1
ATOM 1589 N N . GLY A 1 201 ? 11.062 -17.156 -13.614 1.00 95.38 201 GLY A N 1
ATOM 1590 C CA . GLY A 1 201 ? 11.382 -17.195 -15.046 1.00 95.38 201 GLY A CA 1
ATOM 1591 C C . GLY A 1 201 ? 10.189 -17.432 -15.980 1.00 95.38 201 GLY A C 1
ATOM 1592 O O . GLY A 1 201 ? 10.355 -17.365 -17.194 1.00 95.38 201 GLY A O 1
ATOM 1593 N N . THR A 1 202 ? 8.986 -17.659 -15.449 1.00 96.44 202 THR A N 1
ATOM 1594 C CA . THR A 1 202 ? 7.768 -17.864 -16.243 1.00 96.44 202 THR A CA 1
ATOM 1595 C C . THR A 1 202 ? 6.981 -16.566 -16.364 1.00 96.44 202 THR A C 1
ATOM 1597 O O . THR A 1 202 ? 6.730 -15.899 -15.362 1.00 96.44 202 THR A O 1
ATOM 1600 N N . CYS A 1 203 ? 6.564 -16.223 -17.585 1.00 96.62 203 CYS A N 1
ATOM 1601 C CA . CYS A 1 203 ? 5.728 -15.061 -17.874 1.00 96.62 203 CYS A CA 1
ATOM 1602 C C . CYS A 1 203 ? 4.298 -15.501 -18.205 1.00 96.62 203 CYS A C 1
ATOM 1604 O O . CYS A 1 203 ? 4.088 -16.364 -19.056 1.00 96.62 203 CYS A O 1
ATOM 1606 N N . THR A 1 204 ? 3.314 -14.897 -17.543 1.00 96.56 204 THR A N 1
ATOM 1607 C CA . THR A 1 204 ? 1.886 -15.183 -17.740 1.00 96.56 204 THR A CA 1
ATOM 1608 C C . THR A 1 204 ? 1.100 -13.887 -17.884 1.00 96.56 204 THR A C 1
ATOM 1610 O O . THR A 1 204 ? 1.438 -12.880 -17.266 1.00 96.56 204 THR A O 1
ATOM 1613 N N . ARG A 1 205 ? 0.054 -13.890 -18.714 1.00 96.12 205 ARG A N 1
ATOM 1614 C CA . ARG A 1 205 ? -0.817 -12.726 -18.908 1.00 96.12 205 ARG A CA 1
ATOM 1615 C C . ARG A 1 205 ? -2.081 -12.885 -18.074 1.00 96.12 205 ARG A C 1
ATOM 1617 O O . ARG A 1 205 ? -2.805 -13.862 -18.245 1.00 96.12 205 ARG A O 1
ATOM 1624 N N . HIS A 1 206 ? -2.362 -11.905 -17.226 1.00 95.88 206 HIS A N 1
ATOM 1625 C CA . HIS A 1 206 ? -3.541 -11.873 -16.363 1.00 95.88 206 HIS A CA 1
ATOM 1626 C C . HIS A 1 206 ? -4.124 -10.458 -16.306 1.00 95.88 206 HIS A C 1
ATOM 1628 O O . HIS A 1 206 ? -3.495 -9.508 -16.762 1.00 95.88 206 HIS A O 1
ATOM 1634 N N . ASN A 1 207 ? -5.323 -10.318 -15.744 1.00 93.06 207 ASN A N 1
ATOM 1635 C CA . ASN A 1 207 ? -5.812 -9.022 -15.286 1.00 93.06 207 ASN A CA 1
ATOM 1636 C C . ASN A 1 207 ? -5.428 -8.870 -13.815 1.00 93.06 207 ASN A C 1
ATOM 1638 O O . ASN A 1 207 ? -5.708 -9.770 -13.021 1.00 93.06 207 ASN A O 1
ATOM 1642 N N . ALA A 1 208 ? -4.804 -7.751 -13.460 1.00 91.56 208 ALA A N 1
ATOM 1643 C CA . ALA A 1 208 ? -4.443 -7.436 -12.086 1.00 91.56 208 ALA A CA 1
ATOM 1644 C C . ALA A 1 208 ? -4.998 -6.077 -11.677 1.00 91.56 208 ALA A C 1
ATOM 1646 O O . ALA A 1 208 ? -5.188 -5.182 -12.499 1.00 91.56 208 ALA A O 1
ATOM 1647 N N . VAL A 1 209 ? -5.231 -5.943 -10.380 1.00 92.62 209 VAL A N 1
ATOM 1648 C CA . VAL A 1 209 ? -5.462 -4.659 -9.727 1.00 92.62 209 VAL A CA 1
ATOM 1649 C C . VAL A 1 209 ? -4.154 -4.206 -9.093 1.00 92.62 209 VAL A C 1
ATOM 1651 O O . VAL A 1 209 ? -3.327 -5.039 -8.714 1.00 92.62 209 VAL A O 1
ATOM 1654 N N . SER A 1 210 ? -3.943 -2.898 -9.006 1.00 88.81 210 SER A N 1
ATOM 1655 C CA . SER A 1 210 ? -2.726 -2.329 -8.431 1.00 88.81 210 SER A CA 1
ATOM 1656 C C . SER A 1 210 ? -3.030 -1.573 -7.149 1.00 88.81 210 SER A C 1
ATOM 1658 O O . SER A 1 210 ? -4.013 -0.842 -7.056 1.00 88.81 210 SER A O 1
ATOM 1660 N N . GLU A 1 211 ? -2.136 -1.745 -6.189 1.00 88.31 211 GLU A N 1
ATOM 1661 C CA . GLU A 1 211 ? -2.007 -0.924 -4.996 1.00 88.31 211 GLU A CA 1
ATOM 1662 C C . GLU A 1 211 ? -0.699 -0.158 -5.132 1.00 88.31 211 GLU A C 1
ATOM 1664 O O . GLU A 1 211 ? 0.310 -0.741 -5.545 1.00 88.31 211 GLU A O 1
ATOM 1669 N N . PHE A 1 212 ? -0.695 1.135 -4.828 1.00 82.25 212 PHE A N 1
ATOM 1670 C CA . PHE A 1 212 ? 0.534 1.914 -4.873 1.00 82.25 212 PHE A CA 1
ATOM 1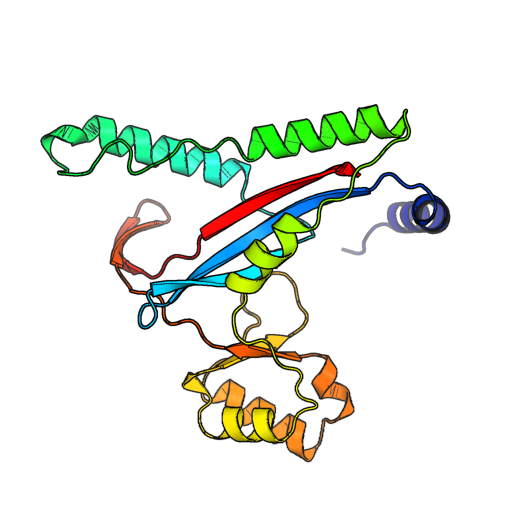671 C C . PHE A 1 212 ? 0.853 2.519 -3.512 1.00 82.25 212 PHE A C 1
ATOM 1673 O O . PHE A 1 212 ? -0.001 3.112 -2.857 1.00 82.25 212 PHE A O 1
ATOM 1680 N N . GLY A 1 213 ? 2.113 2.366 -3.110 1.00 85.00 213 GLY A N 1
ATOM 1681 C CA . GLY A 1 213 ? 2.634 2.863 -1.845 1.00 85.00 213 GLY A CA 1
ATOM 1682 C C . GLY A 1 213 ? 3.453 4.131 -2.024 1.00 85.00 213 GLY A C 1
ATOM 1683 O O . GLY A 1 213 ? 4.385 4.172 -2.831 1.00 85.00 213 GLY A O 1
ATOM 1684 N N . ILE A 1 214 ? 3.135 5.158 -1.240 1.00 82.88 214 ILE A N 1
ATOM 1685 C CA . ILE A 1 214 ? 3.929 6.380 -1.118 1.00 82.88 214 ILE A CA 1
ATOM 1686 C C . ILE A 1 214 ? 4.753 6.285 0.161 1.00 82.88 214 ILE A C 1
ATOM 1688 O O . ILE A 1 214 ? 4.205 6.262 1.264 1.00 82.88 214 ILE A O 1
ATOM 1692 N N . PHE A 1 215 ? 6.074 6.252 0.010 1.00 80.75 215 PHE A N 1
ATOM 1693 C CA . PHE A 1 215 ? 6.993 6.320 1.140 1.00 80.75 215 PHE A CA 1
ATOM 1694 C C . PHE A 1 215 ? 7.034 7.734 1.715 1.00 80.75 215 PHE A C 1
ATOM 1696 O O . PHE A 1 215 ? 7.076 8.719 0.977 1.00 80.75 215 PHE A O 1
ATOM 1703 N N . GLY A 1 216 ? 7.028 7.819 3.039 1.00 76.81 216 GLY A N 1
ATOM 1704 C CA . GLY A 1 216 ? 7.147 9.057 3.786 1.00 76.81 216 GLY A CA 1
ATOM 1705 C C . GLY A 1 216 ? 8.274 8.950 4.799 1.00 76.81 216 GLY A C 1
ATOM 1706 O O . GLY A 1 216 ? 8.456 7.922 5.444 1.00 76.81 216 GLY A O 1
ATOM 1707 N N . ALA A 1 217 ? 9.013 10.036 4.972 1.00 71.50 217 ALA A N 1
ATOM 1708 C CA . ALA A 1 217 ? 9.934 10.182 6.080 1.00 71.50 217 ALA A CA 1
ATOM 1709 C C . ALA A 1 217 ? 9.606 11.479 6.810 1.00 71.50 217 ALA A C 1
ATOM 1711 O O . ALA A 1 217 ? 9.485 12.531 6.181 1.00 71.50 217 ALA A O 1
ATOM 1712 N N . TYR A 1 218 ? 9.453 11.404 8.127 1.00 75.62 218 TYR A N 1
ATOM 1713 C CA . TYR A 1 218 ? 9.370 12.588 8.967 1.00 75.62 218 TYR A CA 1
ATOM 1714 C C . TYR A 1 218 ? 10.386 12.479 10.090 1.00 75.62 218 TYR A C 1
ATOM 1716 O O . TYR A 1 218 ? 10.553 11.427 10.703 1.00 75.62 218 TYR A O 1
ATOM 1724 N N . LEU A 1 219 ? 11.033 13.593 10.376 1.00 63.34 219 LEU A N 1
ATOM 1725 C CA . LEU A 1 219 ? 11.843 13.783 11.558 1.00 63.34 219 LEU A CA 1
ATOM 1726 C C . LEU A 1 219 ? 11.310 15.035 12.225 1.00 63.34 219 LEU A C 1
ATOM 1728 O O . LEU A 1 219 ? 11.191 16.078 11.582 1.00 63.34 219 LEU A O 1
ATOM 1732 N N . ARG A 1 220 ? 10.914 14.890 13.477 1.00 66.69 220 ARG A N 1
ATOM 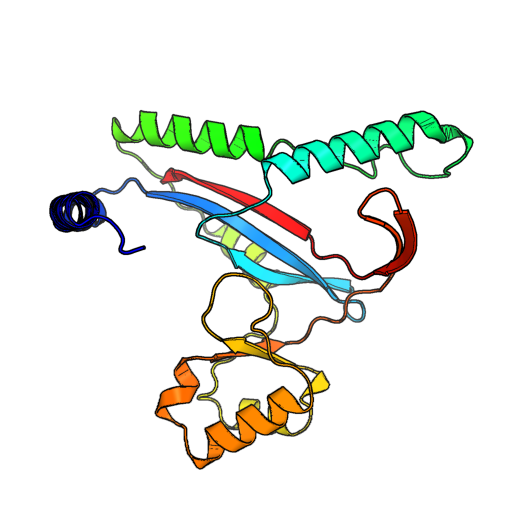1733 C CA . ARG A 1 220 ? 10.516 16.007 14.308 1.00 66.69 220 ARG A CA 1
ATOM 1734 C C . ARG A 1 220 ? 11.355 15.914 15.550 1.00 66.69 220 ARG A C 1
ATOM 1736 O O . ARG A 1 220 ? 11.176 14.892 16.229 1.00 66.69 220 ARG A O 1
#